Protein AF-A0A957LHB1-F1 (afdb_monomer_lite)

pLDDT: mean 94.02, std 6.04, range [47.5, 98.81]

Radius of gyration: 17.43 Å; chains: 1; bounding box: 39×39×48 Å

Sequence (184 aa):
MELERDQLQTDILALYTREHEEMGEAGTLERLERGAALSKEWNLPKTLADGGVLVFPHAGVLDCGHQIAACVHAALDSGADKVLVVSVLHAFTAEMEQARRNVAAGGDPALEKHWGIQGPGLDGLQNWRSDHVLISWRHFWEAEVKRRGLENPPLVIERFPYLAGGHPEKLPGIEELQEIAKDA

Secondary structure (DSSP, 8-state):
----HHHHHHHHHHHHHHHHHHHHHHHHHHHHHHHHHHHHHTTHHHHHHTT-------S-HHHHHHHHHHHHHHHHHS--SEEEEE-PPP--SHHHHHHHHHHHTT--GGG-TT-EEE-TT-SS--GGGG--TTHHHHHHHHHHHHHHT-SS--EEEEEEEES-SS-GGGSTTHHHHHHHTT--

Foldseek 3Di:
DDDLLLVVLVVQLVQVVVLCVVCDLVNLVVLLVLLLVVLVVVVLLVCVLVLHDDDADQPRCSPGVSVLSVVLNSQQNNPALADEDEDADDQSDPLQVVLVVCVVVVHDNVVRQQFAKDFPPDDDDDSVVSDPRCVSNVVSNVSVCVVVVPPRGRHYGYMYGYPCPPCVVPTHCVVVVVVSSVRD

Structure (mmCIF, N/CA/C/O backbone):
data_AF-A0A957LHB1-F1
#
_entry.id   AF-A0A957LHB1-F1
#
loop_
_atom_site.group_PDB
_atom_site.id
_atom_site.type_symbol
_atom_site.label_atom_id
_atom_site.label_alt_id
_atom_site.label_comp_id
_atom_site.label_asym_id
_atom_site.label_entity_id
_atom_site.label_seq_id
_atom_site.pdbx_PDB_ins_code
_atom_site.Cartn_x
_atom_site.Cartn_y
_atom_site.Cartn_z
_atom_site.occupancy
_atom_site.B_iso_or_equiv
_atom_site.auth_seq_id
_atom_site.auth_comp_id
_atom_site.auth_asym_id
_atom_site.auth_atom_id
_atom_site.pdbx_PDB_model_num
ATOM 1 N N . MET A 1 1 ? 15.403 13.703 -23.319 1.00 47.50 1 MET A N 1
ATOM 2 C CA . MET A 1 1 ? 16.072 14.041 -22.052 1.00 47.50 1 MET A CA 1
ATOM 3 C C . MET A 1 1 ? 16.019 12.784 -21.217 1.00 47.50 1 MET A C 1
ATOM 5 O O . MET A 1 1 ? 14.920 12.301 -20.968 1.00 47.50 1 MET A O 1
ATOM 9 N N . GLU A 1 2 ? 17.167 12.171 -20.955 1.00 62.50 2 GLU A N 1
ATOM 10 C CA . GLU A 1 2 ? 17.224 11.029 -20.044 1.00 62.50 2 GLU A CA 1
ATOM 11 C C . GLU A 1 2 ? 16.905 11.558 -18.645 1.00 62.50 2 GLU A C 1
ATOM 13 O O . GLU A 1 2 ? 17.364 12.634 -18.268 1.00 62.50 2 GLU A O 1
ATOM 18 N N . LEU A 1 3 ? 15.972 10.904 -17.962 1.00 70.38 3 LEU A N 1
ATOM 19 C CA . LEU A 1 3 ? 15.504 11.352 -16.661 1.00 70.38 3 LEU A CA 1
ATOM 20 C C . LEU A 1 3 ? 16.394 10.684 -15.617 1.00 70.38 3 LEU A C 1
ATOM 22 O O . LEU A 1 3 ? 16.423 9.456 -15.566 1.00 70.38 3 LEU A O 1
ATOM 26 N N . GLU A 1 4 ? 17.107 11.474 -14.816 1.00 82.44 4 GLU A N 1
ATOM 27 C CA . GLU A 1 4 ? 17.935 10.973 -13.712 1.00 82.44 4 GLU A CA 1
ATOM 28 C C . GLU A 1 4 ? 17.017 10.389 -12.629 1.00 82.44 4 GLU A C 1
ATOM 30 O O . GLU A 1 4 ? 16.479 11.104 -11.781 1.00 82.44 4 GLU A O 1
ATOM 35 N N . ARG A 1 5 ? 16.748 9.081 -12.710 1.00 80.12 5 ARG A N 1
ATOM 36 C CA . ARG A 1 5 ? 15.703 8.427 -11.905 1.00 80.12 5 ARG A CA 1
ATOM 37 C C . ARG A 1 5 ? 16.024 8.386 -10.418 1.00 80.12 5 ARG A C 1
ATOM 39 O O . ARG A 1 5 ? 15.104 8.517 -9.616 1.00 80.12 5 ARG A O 1
ATOM 46 N N . ASP A 1 6 ? 17.300 8.287 -10.071 1.00 78.44 6 ASP A N 1
ATOM 47 C CA . ASP A 1 6 ? 17.753 8.336 -8.680 1.00 78.44 6 ASP A CA 1
ATOM 48 C C . ASP A 1 6 ? 17.459 9.714 -8.060 1.00 78.44 6 ASP A C 1
ATOM 50 O O . ASP A 1 6 ? 16.993 9.815 -6.920 1.00 78.44 6 ASP A O 1
ATOM 54 N N . GLN A 1 7 ? 17.642 10.787 -8.840 1.00 85.00 7 GLN A N 1
ATOM 55 C CA . GLN A 1 7 ? 17.268 12.135 -8.415 1.00 85.00 7 GLN A CA 1
ATOM 56 C C . GLN A 1 7 ? 15.747 12.274 -8.312 1.00 85.00 7 GLN A C 1
ATOM 58 O O . GLN A 1 7 ? 15.257 12.780 -7.309 1.00 85.00 7 GLN A O 1
ATOM 63 N N . LEU A 1 8 ? 14.987 11.753 -9.284 1.00 85.81 8 LEU A N 1
ATOM 64 C CA . LEU A 1 8 ? 13.523 11.758 -9.216 1.00 85.81 8 LEU A CA 1
ATOM 65 C C . LEU A 1 8 ? 13.005 11.031 -7.967 1.00 85.81 8 LEU A C 1
ATOM 67 O O . LEU A 1 8 ? 12.099 11.528 -7.305 1.00 85.81 8 LEU A O 1
ATOM 71 N N . GLN A 1 9 ? 13.564 9.865 -7.637 1.00 87.00 9 GLN A N 1
ATOM 72 C CA . GLN A 1 9 ? 13.201 9.130 -6.427 1.00 87.00 9 GLN A CA 1
ATOM 73 C C . GLN A 1 9 ? 13.449 9.981 -5.179 1.00 87.00 9 GLN A C 1
ATOM 75 O O . GLN A 1 9 ? 12.572 10.097 -4.325 1.00 87.00 9 GLN A O 1
ATOM 80 N N . THR A 1 10 ? 14.622 10.611 -5.107 1.00 87.75 10 THR A N 1
ATOM 81 C CA . THR A 1 10 ? 15.000 11.511 -4.011 1.00 87.75 10 THR A CA 1
ATOM 82 C C . THR A 1 10 ? 14.030 12.689 -3.891 1.00 87.75 10 THR A C 1
ATOM 84 O O . THR A 1 10 ? 13.545 12.975 -2.797 1.00 87.75 10 THR A O 1
ATOM 87 N N . ASP A 1 11 ? 13.692 13.332 -5.008 1.00 90.19 11 ASP A N 1
ATOM 88 C CA . ASP A 1 11 ? 12.794 14.488 -5.043 1.00 90.19 11 ASP A CA 1
ATOM 89 C C . ASP A 1 11 ? 11.370 14.112 -4.619 1.00 90.19 11 ASP A C 1
ATOM 91 O O . ASP A 1 11 ? 10.722 14.854 -3.878 1.00 90.19 11 ASP A O 1
ATOM 95 N N . ILE A 1 12 ? 10.888 12.940 -5.044 1.00 90.19 12 ILE A N 1
ATOM 96 C CA . ILE A 1 12 ? 9.578 12.419 -4.645 1.00 90.19 12 ILE A CA 1
ATOM 97 C C . ILE A 1 12 ? 9.556 12.127 -3.142 1.00 90.19 12 ILE A C 1
ATOM 99 O O . ILE A 1 12 ? 8.625 12.540 -2.455 1.00 90.19 12 ILE A O 1
ATOM 103 N N . LEU A 1 13 ? 10.574 11.451 -2.605 1.00 89.81 13 LEU A N 1
ATOM 104 C CA . LEU A 1 13 ? 10.652 11.180 -1.167 1.00 89.81 13 LEU A CA 1
ATOM 105 C C . LEU A 1 13 ? 10.688 12.485 -0.359 1.00 89.81 13 LEU A C 1
ATOM 107 O O . LEU A 1 13 ? 9.965 12.616 0.626 1.00 89.81 13 LEU A O 1
ATOM 111 N N . ALA A 1 14 ? 11.464 13.474 -0.808 1.00 91.25 14 ALA A N 1
ATOM 112 C CA . ALA A 1 14 ? 11.519 14.791 -0.180 1.00 91.25 14 ALA A CA 1
ATOM 113 C C . ALA A 1 14 ? 10.171 15.532 -0.236 1.00 91.25 14 ALA A C 1
ATOM 115 O O . ALA A 1 14 ? 9.808 16.212 0.725 1.00 91.25 14 ALA A O 1
ATOM 116 N N . LEU A 1 15 ? 9.414 15.386 -1.330 1.00 92.12 15 LEU A N 1
ATOM 117 C CA . LEU A 1 15 ? 8.059 15.923 -1.460 1.00 92.12 15 LEU A CA 1
ATOM 118 C C . LEU A 1 15 ? 7.124 15.341 -0.392 1.00 92.12 15 LEU A C 1
ATOM 120 O O . LEU A 1 15 ? 6.536 16.120 0.353 1.00 92.12 15 LEU A O 1
ATOM 124 N N . TYR A 1 16 ? 7.020 14.012 -0.270 1.00 91.94 16 TYR A N 1
ATOM 125 C CA . TYR A 1 16 ? 6.131 13.396 0.729 1.00 91.94 16 TYR A CA 1
ATOM 126 C C . TYR A 1 16 ? 6.537 13.737 2.161 1.00 91.94 16 TYR A C 1
ATOM 128 O O . TYR A 1 16 ? 5.668 14.006 2.988 1.00 91.94 16 TYR A O 1
ATOM 136 N N . THR A 1 17 ? 7.840 13.763 2.456 1.00 92.38 17 THR A N 1
ATOM 137 C CA . THR A 1 17 ? 8.334 14.192 3.770 1.00 92.38 17 THR A CA 1
ATOM 138 C C . THR A 1 17 ? 7.864 15.607 4.085 1.00 92.38 17 THR A C 1
ATOM 140 O O . THR A 1 17 ? 7.237 15.821 5.119 1.00 92.38 17 THR A O 1
ATOM 143 N N . ARG A 1 18 ? 8.082 16.557 3.167 1.00 95.56 18 ARG A N 1
ATOM 144 C CA . ARG A 1 18 ? 7.654 17.948 3.350 1.00 95.56 18 ARG A CA 1
ATOM 145 C C . ARG A 1 18 ? 6.142 18.067 3.519 1.00 95.56 18 ARG A C 1
ATOM 147 O O . ARG A 1 18 ? 5.691 18.815 4.375 1.00 95.56 18 ARG A O 1
ATOM 154 N N . GLU A 1 19 ? 5.355 17.361 2.711 1.00 95.81 19 GLU A N 1
ATOM 155 C CA . GLU A 1 19 ? 3.895 17.426 2.813 1.00 95.81 19 GLU A CA 1
ATOM 156 C C . GLU A 1 19 ? 3.392 16.864 4.150 1.00 95.81 19 GLU A C 1
ATOM 158 O O . GLU A 1 19 ? 2.515 17.460 4.770 1.00 95.81 19 GLU A O 1
ATOM 163 N N . HIS A 1 20 ? 3.966 15.761 4.643 1.00 95.69 20 HIS A N 1
ATOM 164 C CA . HIS A 1 20 ? 3.637 15.246 5.974 1.00 95.69 20 HIS A CA 1
ATOM 165 C C . HIS A 1 20 ? 4.046 16.213 7.094 1.00 95.69 20 HIS A C 1
ATOM 167 O O . HIS A 1 20 ? 3.281 16.403 8.042 1.00 95.69 20 HIS A O 1
ATOM 173 N N . GLU A 1 21 ? 5.212 16.855 6.981 1.00 95.81 21 GLU A N 1
ATOM 174 C CA . GLU A 1 21 ? 5.652 17.902 7.911 1.00 95.81 21 GLU A CA 1
ATOM 175 C C . GLU A 1 21 ? 4.708 19.112 7.898 1.00 95.81 21 GLU A C 1
ATOM 177 O O . GLU A 1 21 ? 4.354 19.622 8.961 1.00 95.81 21 GLU A O 1
ATOM 182 N N . GLU A 1 22 ? 4.255 19.540 6.716 1.00 96.88 22 GLU A N 1
ATOM 183 C CA . GLU A 1 22 ? 3.315 20.652 6.545 1.00 96.88 22 GLU A CA 1
ATOM 184 C C . GLU A 1 22 ? 1.943 20.346 7.155 1.00 96.88 22 GLU A C 1
ATOM 186 O O . GLU A 1 22 ? 1.364 21.201 7.827 1.00 96.88 22 GLU A O 1
ATOM 191 N N . MET A 1 23 ? 1.427 19.124 6.976 1.00 96.12 23 MET A N 1
ATOM 192 C CA . MET A 1 23 ? 0.195 18.699 7.649 1.00 96.12 23 MET A CA 1
ATOM 193 C C . MET A 1 23 ? 0.344 18.743 9.172 1.00 96.12 23 MET A C 1
ATOM 195 O O . MET A 1 23 ? -0.592 19.127 9.880 1.00 96.12 23 MET A O 1
ATOM 199 N N . GLY A 1 24 ? 1.491 18.289 9.681 1.00 97.56 24 GLY A N 1
ATOM 200 C CA . GLY A 1 24 ? 1.694 18.046 11.102 1.00 97.56 24 GLY A CA 1
ATOM 201 C C . GLY A 1 24 ? 0.626 17.120 11.700 1.00 97.56 24 GLY A C 1
ATOM 202 O O . GLY A 1 24 ? -0.112 16.412 11.005 1.00 97.56 24 GLY A O 1
ATOM 203 N N . GLU A 1 25 ? 0.517 17.130 13.026 1.00 97.81 25 GLU A N 1
ATOM 204 C CA . GLU A 1 25 ? -0.476 16.315 13.734 1.00 97.81 25 GLU A CA 1
ATOM 205 C C . GLU A 1 25 ? -1.908 16.769 13.418 1.00 97.81 25 GLU A C 1
ATOM 207 O O . GLU A 1 25 ? -2.746 15.953 13.043 1.00 97.81 25 GLU A O 1
ATOM 212 N N . ALA A 1 26 ? -2.181 18.076 13.480 1.00 98.06 26 ALA A N 1
ATOM 213 C CA . ALA A 1 26 ? -3.520 18.616 13.247 1.00 98.06 26 ALA A CA 1
ATOM 214 C C . ALA A 1 26 ? -4.051 18.301 11.837 1.00 98.06 26 ALA A C 1
ATOM 216 O O . ALA A 1 26 ? -5.190 17.860 11.696 1.00 98.06 26 ALA A O 1
ATOM 217 N N . GLY A 1 27 ? -3.229 18.470 10.795 1.00 98.19 27 GLY A N 1
ATOM 218 C CA . GLY A 1 27 ? -3.613 18.149 9.419 1.00 98.19 27 GLY A CA 1
ATOM 219 C C . GLY A 1 27 ? -3.726 16.647 9.156 1.00 98.19 27 GLY A C 1
ATOM 220 O O . GLY A 1 27 ? -4.527 16.234 8.315 1.00 98.19 27 GLY A O 1
ATOM 221 N N . THR A 1 28 ? -2.975 15.822 9.893 1.00 98.44 28 THR A N 1
ATOM 222 C CA . THR A 1 28 ? -3.140 14.362 9.873 1.00 98.44 28 THR A CA 1
ATOM 223 C C . THR A 1 28 ? -4.498 13.971 10.457 1.00 98.44 28 THR A C 1
ATOM 225 O O . THR A 1 28 ? -5.246 13.225 9.825 1.00 98.44 28 THR A O 1
ATOM 228 N N . LEU A 1 29 ? -4.848 14.511 11.629 1.00 98.50 29 LEU A N 1
ATOM 229 C CA . LEU A 1 29 ? -6.119 14.232 12.302 1.00 98.50 29 LEU A CA 1
ATOM 230 C C . LEU A 1 29 ? -7.328 14.717 11.493 1.00 98.50 29 LEU A C 1
ATOM 232 O O . LEU A 1 29 ? -8.296 13.976 11.358 1.00 98.50 29 LEU A O 1
ATOM 236 N N . GLU A 1 30 ? -7.257 15.905 10.890 1.00 98.50 30 GLU A N 1
ATOM 237 C CA . GLU A 1 30 ? -8.327 16.431 10.029 1.00 98.50 30 GLU A CA 1
ATOM 238 C C . GLU A 1 30 ? -8.610 15.510 8.828 1.00 98.50 30 GLU A C 1
ATOM 240 O O . GLU A 1 30 ? -9.767 15.220 8.509 1.00 98.50 30 GLU A O 1
ATOM 245 N N . ARG A 1 31 ? -7.564 14.974 8.190 1.00 98.50 31 ARG A N 1
ATOM 246 C CA . ARG A 1 31 ? -7.712 14.010 7.087 1.00 98.50 31 ARG A CA 1
ATOM 247 C C . ARG A 1 31 ? -8.258 12.669 7.557 1.00 98.50 31 ARG A C 1
ATOM 249 O O . ARG A 1 31 ? -9.067 12.089 6.836 1.00 98.50 31 ARG A O 1
ATOM 256 N N . LEU A 1 32 ? -7.864 12.200 8.743 1.00 98.75 32 LEU A N 1
ATOM 257 C CA . LEU A 1 32 ? -8.443 11.005 9.366 1.00 98.75 32 LEU A CA 1
ATOM 258 C C . LEU A 1 32 ? -9.939 11.193 9.634 1.00 98.75 32 LEU A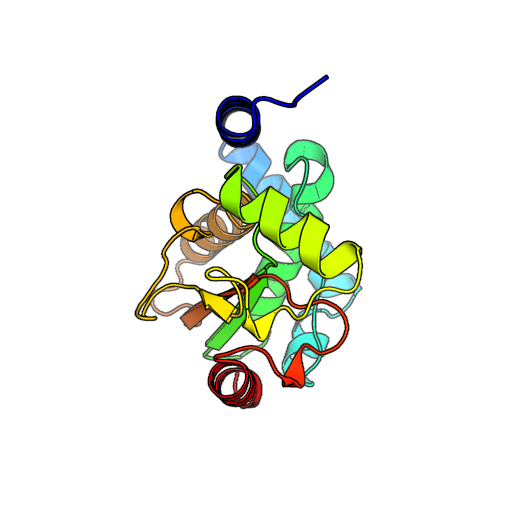 C 1
ATOM 260 O O . LEU A 1 32 ? -10.736 10.336 9.273 1.00 98.75 32 LEU A O 1
ATOM 264 N N . GLU A 1 33 ? -10.357 12.338 10.171 1.00 98.75 33 GLU A N 1
ATOM 265 C CA . GLU A 1 33 ? -11.775 12.638 10.404 1.00 98.75 33 GLU A CA 1
ATOM 266 C C . GLU A 1 33 ? -12.592 12.655 9.106 1.00 98.75 33 GLU A C 1
ATOM 268 O O . GLU A 1 33 ? -13.658 12.036 9.028 1.00 98.75 33 GLU A O 1
ATOM 273 N N . ARG A 1 34 ? -12.075 13.295 8.052 1.00 98.62 34 ARG A N 1
ATOM 274 C CA . ARG A 1 34 ? -12.707 13.259 6.723 1.00 98.62 34 ARG A CA 1
ATOM 275 C C . ARG A 1 34 ? -12.730 11.857 6.130 1.00 98.62 34 ARG A C 1
ATOM 277 O O . ARG A 1 34 ? -13.739 11.460 5.550 1.00 98.62 34 ARG A O 1
ATOM 284 N N . GLY A 1 35 ? -11.644 11.107 6.289 1.00 98.69 35 GLY A N 1
ATOM 285 C CA . GLY A 1 35 ? -11.547 9.721 5.853 1.00 98.69 35 GLY A CA 1
ATOM 286 C C . GLY A 1 35 ? -12.573 8.829 6.548 1.00 98.69 35 GLY A C 1
ATOM 287 O O . GLY A 1 35 ? -13.258 8.058 5.883 1.00 98.69 35 GLY A O 1
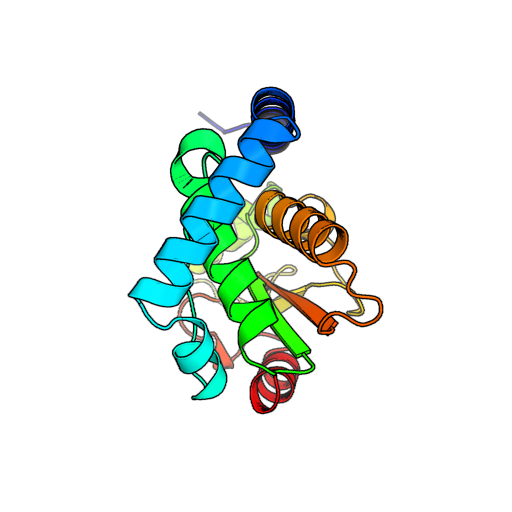ATOM 288 N N . ALA A 1 36 ? -12.759 8.985 7.859 1.00 98.81 36 ALA A N 1
ATOM 289 C CA . ALA A 1 36 ? -13.777 8.273 8.627 1.00 98.81 36 ALA A CA 1
ATOM 290 C C . ALA A 1 36 ? -15.191 8.559 8.101 1.00 98.81 36 ALA A C 1
ATOM 292 O O . ALA A 1 36 ? -15.993 7.637 7.933 1.00 98.81 36 ALA A O 1
ATOM 293 N N . ALA A 1 37 ? -15.490 9.830 7.809 1.00 98.69 37 ALA A N 1
ATOM 294 C CA . ALA A 1 37 ? -16.774 10.231 7.244 1.00 98.69 37 ALA A CA 1
ATOM 295 C C . ALA A 1 37 ? -17.021 9.572 5.877 1.00 98.69 37 ALA A C 1
ATOM 297 O O . ALA A 1 37 ? -18.072 8.961 5.691 1.00 98.69 37 ALA A O 1
ATOM 298 N N . LEU A 1 38 ? -16.037 9.615 4.971 1.00 98.44 38 LEU A N 1
ATOM 299 C CA . LEU A 1 38 ? -16.119 8.974 3.652 1.00 98.44 38 LEU A CA 1
ATOM 300 C C . LEU A 1 38 ? -16.252 7.451 3.743 1.00 98.44 38 LEU A C 1
ATOM 302 O O . LEU A 1 38 ? -17.090 6.857 3.066 1.00 98.44 38 LEU A O 1
ATOM 306 N N . SER A 1 39 ? -15.455 6.819 4.607 1.00 98.62 39 SER A N 1
ATOM 307 C CA . SER A 1 39 ? -15.489 5.371 4.825 1.00 98.6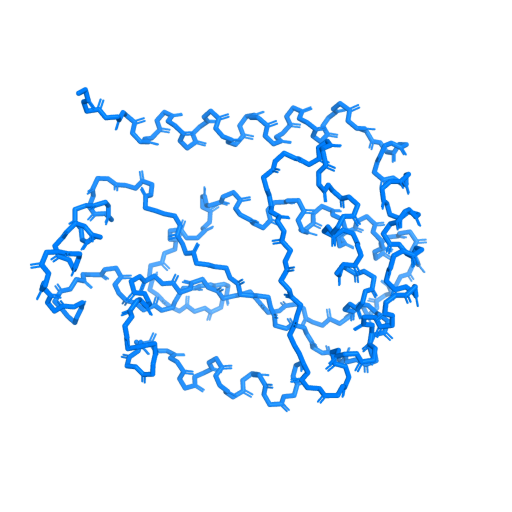2 39 SER A CA 1
ATOM 308 C C . SER A 1 39 ? -16.882 4.904 5.246 1.00 98.62 39 SER A C 1
ATOM 310 O O . SER A 1 39 ? -17.413 3.933 4.701 1.00 98.62 39 SER A O 1
ATOM 312 N N . LYS A 1 40 ? -17.523 5.655 6.148 1.00 98.31 40 LYS A N 1
ATOM 313 C CA . LYS A 1 40 ? -18.898 5.404 6.580 1.00 98.31 40 LYS A CA 1
ATOM 314 C C . LYS A 1 40 ? -19.924 5.705 5.489 1.00 98.31 40 LYS A C 1
ATOM 316 O O . LYS A 1 40 ? -20.845 4.914 5.307 1.00 98.31 40 LYS A O 1
ATOM 321 N N . GLU A 1 41 ? -19.791 6.833 4.793 1.00 98.38 41 GLU A N 1
ATOM 322 C CA . GLU A 1 41 ? -20.716 7.256 3.734 1.00 98.38 41 GLU A CA 1
ATOM 323 C C . GLU A 1 41 ? -20.832 6.195 2.636 1.00 98.38 41 GLU A C 1
ATOM 325 O O . GLU A 1 41 ? -21.935 5.869 2.200 1.00 98.38 41 GLU A O 1
ATOM 330 N N . TRP A 1 42 ? -19.701 5.619 2.228 1.00 97.94 42 TRP A N 1
ATOM 331 C CA . TRP A 1 42 ? -19.644 4.618 1.161 1.00 97.94 42 TRP A CA 1
ATOM 332 C C . TRP A 1 42 ? -19.652 3.177 1.672 1.00 97.94 42 TRP A C 1
ATOM 334 O O . TRP A 1 42 ? -19.579 2.246 0.874 1.00 97.94 42 TRP A O 1
ATOM 344 N N . ASN A 1 43 ? -19.757 2.986 2.990 1.00 97.81 43 ASN A N 1
ATOM 345 C CA . ASN A 1 43 ? -19.743 1.682 3.646 1.00 97.81 43 ASN A CA 1
ATOM 346 C C . ASN A 1 43 ? -18.531 0.814 3.241 1.00 97.81 43 ASN A C 1
ATOM 348 O O . ASN A 1 43 ? -18.644 -0.392 3.018 1.00 97.81 43 ASN A O 1
ATOM 352 N N . LEU A 1 44 ? -17.357 1.445 3.147 1.00 98.69 44 LEU A N 1
ATOM 353 C CA . LEU A 1 44 ? -16.109 0.804 2.730 1.00 98.69 44 LEU A CA 1
ATOM 354 C C . LEU A 1 44 ? -15.675 -0.385 3.609 1.00 98.69 44 LEU A C 1
ATOM 356 O O . LEU A 1 44 ? -15.185 -1.358 3.033 1.00 98.69 44 LEU A O 1
ATOM 360 N N . PRO A 1 45 ? -15.872 -0.385 4.949 1.00 98.44 45 PRO A N 1
ATOM 361 C CA . PRO A 1 45 ? -15.533 -1.550 5.764 1.00 98.44 45 PRO A CA 1
ATOM 362 C C . PRO A 1 45 ? -16.311 -2.797 5.333 1.00 98.44 45 PRO A C 1
ATOM 364 O O . PRO A 1 45 ? -15.742 -3.883 5.251 1.00 98.44 45 PRO A O 1
ATOM 367 N N . LYS A 1 46 ? -17.598 -2.641 4.981 1.00 97.88 46 LYS A N 1
ATOM 368 C CA . LYS A 1 46 ? -18.415 -3.748 4.472 1.00 97.88 46 LYS A CA 1
ATOM 369 C C . LYS A 1 46 ? -17.909 -4.250 3.123 1.00 97.88 46 LYS A C 1
ATOM 371 O O . LYS A 1 46 ? -17.905 -5.455 2.908 1.00 97.88 46 LYS A O 1
ATOM 376 N N . THR A 1 47 ? -17.478 -3.355 2.234 1.00 97.88 47 THR A N 1
ATOM 377 C CA . THR A 1 47 ? -16.891 -3.754 0.946 1.00 97.88 47 THR A CA 1
ATOM 378 C C . THR A 1 47 ? -15.712 -4.699 1.150 1.00 97.88 47 THR A C 1
ATOM 380 O O . THR A 1 47 ? -15.658 -5.724 0.482 1.00 97.88 47 THR A O 1
ATOM 383 N N . LEU A 1 48 ? -14.808 -4.395 2.088 1.00 97.19 48 LEU A N 1
ATOM 384 C CA . LEU A 1 48 ? -13.699 -5.292 2.427 1.00 97.19 48 LEU A CA 1
ATOM 385 C C . LEU A 1 48 ? -14.194 -6.591 3.078 1.00 97.19 48 LEU A C 1
ATOM 387 O O . LEU A 1 48 ? -13.801 -7.669 2.650 1.00 97.19 48 LEU A O 1
ATOM 391 N N . ALA A 1 49 ? -15.111 -6.505 4.047 1.00 95.75 49 ALA A N 1
ATOM 392 C CA . ALA A 1 49 ? -15.655 -7.681 4.734 1.00 95.75 49 ALA A CA 1
ATOM 393 C C . ALA A 1 49 ? -16.388 -8.664 3.797 1.00 95.75 49 ALA A C 1
ATOM 395 O O . ALA A 1 49 ? -16.431 -9.863 4.063 1.00 95.75 49 ALA A O 1
ATOM 396 N N . ASP A 1 50 ? -16.952 -8.172 2.691 1.00 95.69 50 ASP A N 1
ATOM 397 C CA . ASP A 1 50 ? -17.600 -8.988 1.659 1.00 95.69 50 ASP A CA 1
ATOM 398 C C . ASP A 1 50 ? -16.598 -9.567 0.627 1.00 95.69 50 ASP A C 1
ATOM 400 O O . ASP A 1 50 ? -17.018 -10.176 -0.360 1.00 95.69 50 ASP A O 1
ATOM 404 N N . GLY A 1 51 ? -15.285 -9.378 0.824 1.00 93.56 51 GLY A N 1
ATOM 405 C CA . GLY A 1 51 ? -14.220 -9.836 -0.081 1.00 93.56 51 GLY A CA 1
ATOM 406 C C . GLY A 1 51 ? -13.933 -8.888 -1.252 1.00 93.56 51 GLY A C 1
ATOM 407 O O . GLY A 1 51 ? -13.360 -9.293 -2.265 1.00 93.56 51 GLY A O 1
ATOM 408 N N . GLY A 1 52 ? -14.382 -7.635 -1.161 1.00 95.75 52 GLY A N 1
ATOM 409 C CA . GLY A 1 52 ? -14.101 -6.586 -2.136 1.00 95.75 52 GLY A CA 1
ATOM 410 C C . GLY A 1 52 ? -12.718 -5.954 -1.959 1.00 95.75 52 GLY A C 1
ATOM 411 O O . GLY A 1 52 ? -11.984 -6.238 -1.020 1.00 95.75 52 GLY A O 1
ATOM 412 N N . VAL A 1 53 ? -12.370 -5.045 -2.874 1.00 96.75 53 VAL A N 1
ATOM 413 C CA . VAL A 1 53 ? -11.076 -4.344 -2.891 1.00 96.75 53 VAL A CA 1
ATOM 414 C C . VAL A 1 53 ? -11.303 -2.838 -2.930 1.00 96.75 53 VAL A C 1
ATOM 416 O O . VAL A 1 53 ? -12.192 -2.355 -3.635 1.00 96.75 53 VAL A O 1
ATOM 419 N N . LEU A 1 54 ? -10.471 -2.092 -2.203 1.00 97.69 54 LEU A N 1
ATOM 420 C CA . LEU A 1 54 ? -10.436 -0.633 -2.245 1.00 97.69 54 LEU A CA 1
ATOM 421 C C . LEU A 1 54 ? -9.195 -0.156 -2.996 1.00 97.69 54 LEU A C 1
ATOM 423 O O . LEU A 1 54 ? -8.088 -0.630 -2.756 1.00 97.69 54 LEU A O 1
ATOM 427 N N . VAL A 1 55 ? -9.387 0.810 -3.893 1.00 96.44 55 VAL A N 1
ATOM 428 C CA . VAL A 1 55 ? -8.309 1.455 -4.646 1.00 96.44 55 VAL A CA 1
ATOM 429 C C . VAL A 1 55 ? -8.320 2.935 -4.302 1.00 96.44 55 VAL A C 1
ATOM 431 O O . VAL A 1 55 ? -9.359 3.587 -4.402 1.00 96.44 55 VAL A O 1
ATOM 434 N N . PHE A 1 56 ? -7.166 3.468 -3.914 1.00 95.25 56 PHE A N 1
ATOM 435 C CA . PHE A 1 56 ? -7.014 4.867 -3.537 1.00 95.25 56 PHE A CA 1
ATOM 436 C C . PHE A 1 56 ? -5.845 5.521 -4.283 1.00 95.25 56 PHE A C 1
ATOM 438 O O . PHE A 1 56 ? -4.856 4.854 -4.596 1.00 95.25 56 PHE A O 1
ATOM 445 N N . PRO A 1 57 ? -5.937 6.827 -4.587 1.00 93.12 57 PRO A N 1
ATOM 446 C CA . PRO A 1 57 ? -4.791 7.591 -5.063 1.00 93.12 57 PRO A CA 1
ATOM 447 C C . PRO A 1 57 ? -3.758 7.746 -3.944 1.00 93.12 57 PRO A C 1
ATOM 449 O O . PRO A 1 57 ? -4.117 7.877 -2.778 1.00 93.12 57 PRO A O 1
ATOM 452 N N . HIS A 1 58 ? -2.477 7.768 -4.306 1.00 89.06 58 HIS A N 1
ATOM 453 C CA . HIS A 1 58 ? -1.382 7.880 -3.336 1.00 89.06 58 HIS A CA 1
ATOM 454 C C . HIS A 1 58 ? -0.488 9.111 -3.551 1.00 89.06 58 HIS A C 1
ATOM 456 O O . HIS A 1 58 ? 0.480 9.270 -2.818 1.00 89.06 58 HIS A O 1
ATOM 462 N N . ALA A 1 59 ? -0.774 9.955 -4.551 1.00 86.50 59 ALA A N 1
ATOM 463 C CA . ALA A 1 59 ? 0.056 11.103 -4.924 1.00 86.50 59 ALA A CA 1
ATOM 464 C C . ALA A 1 59 ? -0.491 12.422 -4.366 1.00 86.50 59 ALA A C 1
ATOM 466 O O . ALA A 1 59 ? -1.655 12.745 -4.598 1.00 86.50 59 ALA A O 1
ATOM 467 N N . GLY A 1 60 ? 0.361 13.189 -3.677 1.00 87.81 60 GLY A N 1
ATOM 468 C CA . GLY A 1 60 ? -0.004 14.470 -3.064 1.00 87.81 60 GLY A CA 1
ATOM 469 C C . GLY A 1 60 ? -0.893 14.268 -1.840 1.00 87.81 60 GLY A C 1
ATOM 470 O O . GLY A 1 60 ? -2.122 14.294 -1.936 1.00 87.81 60 GLY A O 1
ATOM 471 N N . VAL A 1 61 ? -0.295 14.045 -0.668 1.00 93.94 61 VAL A N 1
ATOM 472 C CA . VAL A 1 61 ? -1.053 13.732 0.559 1.00 93.94 61 VAL A CA 1
ATOM 473 C C . VAL A 1 61 ? -1.872 14.931 1.045 1.00 93.94 61 VAL A C 1
ATOM 475 O O . VAL A 1 61 ? -2.924 14.769 1.677 1.00 93.94 61 VAL A O 1
ATOM 478 N N . LEU A 1 62 ? -1.445 16.144 0.685 1.00 95.25 62 LEU A N 1
ATOM 479 C CA . LEU A 1 62 ? -2.207 17.357 0.956 1.00 95.25 62 LEU A CA 1
ATOM 480 C C . LEU A 1 62 ? -3.567 17.344 0.252 1.00 95.25 62 LEU A C 1
ATOM 482 O O . LEU A 1 62 ? -4.556 17.741 0.872 1.00 95.25 62 LEU A O 1
ATOM 486 N N . ASP A 1 63 ? -3.626 16.813 -0.968 1.00 94.56 63 ASP A N 1
ATOM 487 C CA . ASP A 1 63 ? -4.842 16.737 -1.773 1.00 94.56 63 ASP A CA 1
ATOM 488 C C . ASP A 1 63 ? -5.652 15.475 -1.456 1.00 94.56 63 ASP A C 1
ATOM 490 O O . ASP A 1 63 ? -6.833 15.551 -1.107 1.00 94.56 63 ASP A O 1
ATOM 494 N N . CYS A 1 64 ? -5.022 14.300 -1.533 1.00 95.94 64 CYS A N 1
ATOM 495 C CA . CYS A 1 64 ? -5.720 13.014 -1.504 1.00 95.94 64 CYS A CA 1
ATOM 496 C C . CYS A 1 64 ? -5.653 12.264 -0.165 1.00 95.94 64 CYS A C 1
ATOM 498 O O . CYS A 1 64 ? -6.276 11.212 -0.022 1.00 95.94 64 CYS A O 1
ATOM 500 N N . GLY A 1 65 ? -4.967 12.795 0.855 1.00 97.44 65 GLY A N 1
ATOM 501 C CA . GLY A 1 65 ? -4.728 12.069 2.110 1.00 97.44 65 GLY A CA 1
ATOM 502 C C . GLY A 1 65 ? -5.998 11.602 2.832 1.00 97.44 65 GLY A C 1
ATOM 503 O O . GLY A 1 65 ? -6.009 10.539 3.440 1.00 97.44 65 GLY A O 1
ATOM 504 N N . HIS A 1 66 ? -7.108 12.328 2.690 1.00 98.19 66 HIS A N 1
ATOM 505 C CA . HIS A 1 66 ? -8.409 11.926 3.230 1.00 98.19 66 HIS A CA 1
ATOM 506 C C . HIS A 1 66 ? -9.004 10.671 2.550 1.00 98.19 66 HIS A C 1
ATOM 508 O O . HIS A 1 66 ? -9.739 9.920 3.184 1.00 98.19 66 HIS A O 1
ATOM 514 N N . GLN A 1 67 ? -8.668 10.397 1.284 1.00 98.25 67 GLN A N 1
ATOM 515 C CA . GLN A 1 67 ? -9.077 9.176 0.574 1.00 98.25 67 GLN A CA 1
ATOM 516 C C . GLN A 1 67 ? -8.232 7.971 1.011 1.00 98.25 67 GLN A C 1
ATOM 518 O O . GLN A 1 67 ? -8.765 6.876 1.189 1.00 98.25 67 GLN A O 1
ATOM 523 N N . ILE A 1 68 ? -6.934 8.190 1.256 1.00 98.19 68 ILE A N 1
ATOM 524 C CA . ILE A 1 68 ? -6.042 7.191 1.866 1.00 98.19 68 ILE A CA 1
ATOM 525 C C . ILE A 1 68 ? -6.557 6.843 3.267 1.00 98.19 68 ILE A C 1
ATOM 527 O O . ILE A 1 68 ? -6.773 5.675 3.585 1.00 98.19 68 ILE A O 1
ATOM 531 N N . ALA A 1 69 ? -6.843 7.865 4.078 1.00 98.62 69 ALA A N 1
ATOM 532 C CA . ALA A 1 69 ? -7.411 7.709 5.408 1.00 98.62 69 ALA A CA 1
ATOM 533 C C . ALA A 1 69 ? -8.747 6.949 5.393 1.00 98.62 69 ALA A C 1
ATOM 535 O O . ALA A 1 69 ? -8.973 6.110 6.259 1.00 98.62 69 ALA A O 1
ATOM 536 N N . ALA A 1 70 ? -9.619 7.176 4.403 1.00 98.75 70 ALA A N 1
ATOM 537 C CA . ALA A 1 70 ? -10.864 6.417 4.272 1.00 98.75 70 ALA A CA 1
ATOM 538 C C . ALA A 1 70 ? -10.612 4.908 4.126 1.00 98.75 70 ALA A C 1
ATOM 540 O O . ALA A 1 70 ? -11.310 4.105 4.745 1.00 98.75 70 ALA A O 1
ATOM 541 N N . CYS A 1 71 ? -9.582 4.523 3.370 1.00 98.56 71 CYS A N 1
ATOM 542 C CA . CYS A 1 71 ? -9.189 3.124 3.219 1.00 98.56 71 CYS A CA 1
ATOM 543 C C . CYS A 1 71 ? -8.536 2.565 4.497 1.00 98.56 71 CYS A C 1
ATOM 545 O O . CYS A 1 71 ? -8.799 1.417 4.844 1.00 98.56 71 CYS A O 1
ATOM 547 N N . VAL A 1 72 ? -7.762 3.369 5.242 1.00 98.62 72 VAL A N 1
ATOM 548 C CA . VAL A 1 72 ? -7.229 2.983 6.568 1.00 98.62 72 VAL A CA 1
ATOM 549 C C . VAL A 1 72 ? -8.372 2.705 7.540 1.00 98.62 72 VAL A C 1
ATOM 551 O O . VAL A 1 72 ? -8.397 1.657 8.179 1.00 98.62 72 VAL A O 1
ATOM 554 N N . HIS A 1 73 ? -9.356 3.605 7.609 1.00 98.81 73 HIS A N 1
ATOM 555 C CA . HIS A 1 73 ? -10.565 3.402 8.403 1.00 98.81 73 HIS A CA 1
ATOM 556 C C . HIS A 1 73 ? -11.295 2.128 7.981 1.00 98.81 73 HIS A C 1
ATOM 558 O O . HIS A 1 73 ? -11.605 1.299 8.826 1.00 98.81 73 HIS A O 1
ATOM 564 N N . ALA A 1 74 ? -11.515 1.935 6.678 1.00 98.62 74 ALA A N 1
ATOM 565 C CA . ALA A 1 74 ? -12.167 0.737 6.165 1.00 98.62 74 ALA A CA 1
ATOM 566 C C . ALA A 1 74 ? -11.461 -0.555 6.594 1.00 98.62 74 ALA A C 1
ATOM 568 O O . ALA A 1 74 ? -12.128 -1.488 7.026 1.00 98.62 74 ALA A O 1
ATOM 569 N N . ALA A 1 75 ? -10.131 -0.588 6.511 1.00 98.44 75 ALA A N 1
ATOM 570 C CA . ALA A 1 75 ? -9.326 -1.741 6.893 1.00 98.44 75 ALA A CA 1
ATOM 571 C C . ALA A 1 75 ? -9.344 -2.003 8.409 1.00 98.44 75 ALA A C 1
ATOM 573 O O . ALA A 1 75 ? -9.437 -3.151 8.826 1.00 98.44 75 ALA A O 1
ATOM 574 N N . LEU A 1 76 ? -9.305 -0.956 9.239 1.00 98.56 76 LEU A N 1
ATOM 575 C CA . LEU A 1 76 ? -9.401 -1.090 10.699 1.00 98.56 76 LEU A CA 1
ATOM 576 C C . LEU A 1 76 ? -10.813 -1.471 11.174 1.00 98.56 76 LEU A C 1
ATOM 578 O O . LEU A 1 76 ? -10.957 -2.080 12.231 1.00 98.56 76 LEU A O 1
ATOM 582 N N . ASP A 1 77 ? -11.845 -1.095 10.417 1.00 98.31 77 ASP A N 1
ATOM 583 C CA . ASP A 1 77 ? -13.257 -1.280 10.773 1.00 98.31 77 ASP A CA 1
ATOM 584 C C . ASP A 1 77 ? -13.907 -2.494 10.075 1.00 98.31 77 ASP A C 1
ATOM 586 O O . ASP A 1 77 ? -15.084 -2.773 10.309 1.00 98.31 77 ASP A O 1
ATOM 590 N N . SER A 1 78 ? -13.179 -3.224 9.219 1.00 97.31 78 SER A N 1
ATOM 591 C CA . SER A 1 78 ? -13.702 -4.381 8.466 1.00 97.31 78 SER A CA 1
ATOM 592 C C . SER A 1 78 ? -13.983 -5.600 9.351 1.00 97.31 78 SER A C 1
ATOM 594 O O . SER A 1 78 ? -14.787 -6.456 8.986 1.00 97.31 78 SER A O 1
ATOM 596 N N . GLY A 1 79 ? -13.323 -5.678 10.512 1.00 95.19 79 GLY A N 1
ATOM 597 C CA . GLY A 1 79 ? -13.324 -6.853 11.384 1.00 95.19 79 GLY A CA 1
ATOM 598 C C . GLY A 1 79 ? -12.341 -7.949 10.962 1.00 95.19 79 GLY A C 1
ATOM 599 O O . GLY A 1 79 ? -12.376 -9.027 11.549 1.00 95.19 79 GLY A O 1
ATOM 600 N N . ALA A 1 80 ? -11.487 -7.696 9.965 1.00 95.25 80 ALA A N 1
ATOM 601 C CA . ALA A 1 80 ? -10.457 -8.635 9.537 1.00 95.25 80 ALA A CA 1
ATOM 602 C C . ALA A 1 80 ? -9.254 -8.637 10.497 1.00 95.25 80 ALA A C 1
ATOM 604 O O . ALA A 1 80 ? -8.820 -7.588 10.973 1.00 95.25 80 ALA A O 1
ATOM 605 N N . ASP A 1 81 ? -8.676 -9.815 10.735 1.00 96.25 81 ASP A N 1
ATOM 606 C CA . ASP A 1 81 ? -7.437 -9.966 11.517 1.00 96.25 81 ASP A CA 1
ATOM 607 C C . ASP A 1 81 ? -6.181 -9.638 10.692 1.00 96.25 81 ASP A C 1
ATOM 609 O O . ASP A 1 81 ? -5.102 -9.389 11.237 1.00 96.25 81 ASP A O 1
ATOM 613 N N . LYS A 1 82 ? -6.313 -9.652 9.363 1.00 97.31 82 LYS A N 1
ATOM 614 C CA . LYS A 1 82 ? -5.259 -9.384 8.386 1.00 97.31 82 LYS A CA 1
ATOM 615 C C . LYS A 1 82 ? -5.748 -8.363 7.373 1.00 97.31 82 LYS A C 1
ATOM 617 O O . LYS A 1 82 ? -6.936 -8.283 7.106 1.00 97.31 82 LYS A O 1
ATOM 622 N N . VAL A 1 83 ? -4.818 -7.583 6.834 1.00 97.69 83 VAL A N 1
ATOM 623 C CA . VAL A 1 83 ? -5.070 -6.625 5.755 1.00 97.69 83 VAL A CA 1
ATOM 624 C C . VAL A 1 83 ? -3.977 -6.800 4.715 1.00 97.69 83 VAL A C 1
ATOM 626 O O . VAL A 1 83 ? -2.797 -6.597 5.008 1.00 97.69 83 VAL A O 1
ATOM 629 N N . LEU A 1 84 ? -4.359 -7.147 3.489 1.00 98.00 84 LEU A N 1
ATOM 630 C CA . LEU A 1 84 ? -3.439 -7.202 2.358 1.00 98.00 84 LEU A CA 1
ATOM 631 C C . LEU A 1 84 ? -3.409 -5.851 1.634 1.00 98.00 84 LEU A C 1
ATOM 633 O O . LEU A 1 84 ? -4.405 -5.418 1.058 1.00 98.00 84 LEU A O 1
ATOM 637 N N . VAL A 1 85 ? -2.245 -5.203 1.614 1.00 97.56 85 VAL A N 1
ATOM 638 C CA . VAL A 1 85 ? -2.013 -3.958 0.872 1.00 97.56 85 VAL A CA 1
ATOM 639 C C . VAL A 1 85 ? -1.077 -4.243 -0.293 1.00 97.56 85 VAL A C 1
ATOM 641 O O . VAL A 1 85 ? 0.070 -4.655 -0.112 1.00 97.56 85 VAL A O 1
ATOM 644 N N . VAL A 1 86 ? -1.569 -4.019 -1.510 1.00 96.25 86 VAL A N 1
ATOM 645 C CA . VAL A 1 86 ? -0.817 -4.273 -2.743 1.00 96.25 86 VAL A CA 1
ATOM 646 C C . VAL A 1 86 ? -0.472 -2.958 -3.416 1.00 96.25 86 VAL A C 1
ATOM 648 O O . VAL A 1 86 ? -1.346 -2.118 -3.621 1.00 96.25 86 VAL A O 1
ATOM 651 N N . SER A 1 87 ? 0.789 -2.797 -3.814 1.00 94.19 87 SER A N 1
ATOM 652 C CA . SER A 1 87 ? 1.199 -1.654 -4.623 1.00 94.19 87 SER A CA 1
ATOM 653 C C . SER A 1 87 ? 2.232 -2.014 -5.682 1.00 94.19 87 SER A C 1
ATOM 655 O O . SER A 1 87 ? 3.277 -2.576 -5.378 1.00 94.19 87 SER A O 1
ATOM 657 N N . VAL A 1 88 ? 1.960 -1.675 -6.941 1.00 92.50 88 VAL A N 1
ATOM 658 C CA . VAL A 1 88 ? 2.879 -1.968 -8.048 1.00 92.50 88 VAL A CA 1
ATOM 659 C C . VAL A 1 88 ? 4.171 -1.163 -7.887 1.00 92.50 88 VAL A C 1
ATOM 661 O O . VAL A 1 88 ? 4.122 0.053 -7.714 1.00 92.50 88 VAL A O 1
ATOM 664 N N . LEU A 1 89 ? 5.326 -1.831 -7.989 1.00 93.38 89 LEU A N 1
ATOM 665 C CA . LEU A 1 89 ? 6.624 -1.164 -7.855 1.00 93.38 89 LEU A CA 1
ATOM 666 C C . LEU A 1 89 ? 6.873 -0.144 -8.961 1.00 93.38 89 LEU A C 1
ATOM 668 O O . LEU A 1 89 ? 6.724 -0.425 -10.156 1.00 93.38 89 LEU A O 1
ATOM 672 N N . HIS A 1 90 ? 7.383 1.011 -8.552 1.00 93.06 90 HIS A N 1
ATOM 673 C CA . HIS A 1 90 ? 7.900 2.012 -9.464 1.00 93.06 90 HIS A CA 1
ATOM 674 C C . HIS A 1 90 ? 9.287 1.613 -9.982 1.00 93.06 90 HIS A C 1
ATOM 676 O O . HIS A 1 90 ? 10.160 1.142 -9.253 1.00 93.06 90 HIS A O 1
ATOM 682 N N . ALA A 1 91 ? 9.519 1.850 -11.273 1.00 92.19 91 ALA A N 1
ATOM 683 C CA . ALA A 1 91 ? 10.807 1.604 -11.911 1.00 92.19 91 ALA A CA 1
ATOM 684 C C . ALA A 1 91 ? 11.810 2.731 -11.594 1.00 92.19 91 ALA A C 1
ATOM 686 O O . ALA A 1 91 ? 12.039 3.615 -12.424 1.00 92.19 91 ALA A O 1
ATOM 687 N N . PHE A 1 92 ? 12.375 2.735 -10.385 1.00 87.38 92 PHE A N 1
ATOM 688 C CA . PHE A 1 92 ? 13.310 3.783 -9.952 1.00 87.38 92 PHE A CA 1
ATOM 689 C C . PHE A 1 92 ? 14.755 3.572 -10.402 1.00 87.38 92 PHE A C 1
ATOM 691 O O . PHE A 1 92 ? 15.488 4.545 -10.498 1.00 87.38 92 PHE A O 1
ATOM 698 N N . THR A 1 93 ? 15.157 2.357 -10.777 1.00 87.62 93 THR A N 1
ATOM 699 C CA . THR A 1 93 ? 16.494 2.123 -11.345 1.00 87.62 93 THR A CA 1
ATOM 700 C C . THR A 1 93 ? 16.460 2.113 -12.872 1.00 87.62 93 THR A C 1
ATOM 702 O O . THR A 1 93 ? 15.430 1.824 -13.491 1.00 87.62 93 THR A O 1
ATOM 705 N N . ALA A 1 94 ? 17.607 2.383 -13.501 1.00 89.19 94 ALA A N 1
ATOM 706 C CA . ALA A 1 94 ? 17.757 2.248 -14.950 1.00 89.19 94 ALA A CA 1
ATOM 707 C C . ALA A 1 94 ? 17.474 0.810 -15.431 1.00 89.19 94 ALA A C 1
ATOM 709 O O . ALA A 1 94 ? 16.825 0.625 -16.457 1.00 89.19 94 ALA A O 1
ATOM 710 N N . GLU A 1 95 ? 17.897 -0.203 -14.663 1.00 92.06 95 GLU A N 1
ATOM 711 C CA . GLU A 1 95 ? 17.664 -1.623 -14.972 1.00 92.06 95 GLU A CA 1
ATOM 712 C C . GLU A 1 95 ? 16.164 -1.961 -14.944 1.00 92.06 95 GLU A C 1
ATOM 714 O O . GLU A 1 95 ? 15.654 -2.587 -15.871 1.00 92.06 95 GLU A O 1
ATOM 719 N N . MET A 1 96 ? 15.432 -1.481 -13.933 1.00 93.50 96 MET A N 1
ATOM 720 C CA . MET A 1 96 ? 13.977 -1.637 -13.861 1.00 93.50 96 MET A CA 1
ATOM 721 C C . MET A 1 96 ? 13.296 -0.921 -15.033 1.00 93.50 96 MET A C 1
ATOM 723 O O . MET A 1 96 ? 12.495 -1.509 -15.754 1.00 93.50 96 MET A O 1
ATOM 727 N N . GLU A 1 97 ? 13.629 0.342 -15.294 1.00 93.00 97 GLU A N 1
ATOM 728 C CA . GLU A 1 97 ? 13.012 1.063 -16.411 1.00 93.00 97 GLU A CA 1
ATOM 729 C C . GLU A 1 97 ? 13.271 0.380 -17.757 1.00 93.00 97 GLU A C 1
ATOM 731 O O . GLU A 1 97 ? 12.367 0.322 -18.595 1.00 93.00 97 GLU A O 1
ATOM 736 N N . GLN A 1 98 ? 14.472 -0.160 -17.965 1.00 94.62 98 GLN A N 1
ATOM 737 C CA . GLN A 1 98 ? 14.777 -0.912 -19.172 1.00 94.62 98 GLN A CA 1
ATOM 738 C C . GLN A 1 98 ? 13.927 -2.184 -19.270 1.00 94.62 98 GLN A C 1
ATOM 740 O O . GLN A 1 98 ? 13.328 -2.414 -20.319 1.00 94.62 98 GLN A O 1
ATOM 745 N N . ALA A 1 99 ? 13.785 -2.946 -18.183 1.00 95.06 99 ALA A N 1
ATOM 746 C CA . ALA A 1 99 ? 12.915 -4.120 -18.135 1.00 95.06 99 ALA A CA 1
ATOM 747 C C . ALA A 1 99 ? 11.455 -3.765 -18.476 1.00 95.06 99 ALA A C 1
ATOM 749 O O . ALA A 1 99 ? 10.811 -4.410 -19.305 1.00 95.06 99 ALA A O 1
ATOM 750 N N . ARG A 1 100 ? 10.942 -2.656 -17.923 1.00 94.56 100 ARG A N 1
ATOM 751 C CA . ARG A 1 100 ? 9.601 -2.139 -18.243 1.00 94.56 100 ARG A CA 1
ATOM 752 C C . ARG A 1 100 ? 9.448 -1.811 -19.728 1.00 94.56 100 ARG A C 1
ATOM 754 O O . ARG A 1 100 ? 8.404 -2.104 -20.308 1.00 94.56 100 ARG A O 1
ATOM 761 N N . ARG A 1 101 ? 10.463 -1.202 -20.348 1.00 94.62 101 ARG A N 1
ATOM 762 C CA . ARG A 1 101 ? 10.468 -0.887 -21.788 1.00 94.62 101 ARG A CA 1
ATOM 763 C C . ARG A 1 101 ? 10.513 -2.145 -22.649 1.00 94.62 101 ARG A C 1
ATOM 765 O O . ARG A 1 101 ? 9.780 -2.204 -23.631 1.00 94.62 101 ARG A O 1
ATOM 772 N N . ASN A 1 102 ? 11.323 -3.134 -22.277 1.00 95.25 102 ASN A N 1
ATOM 773 C CA . ASN A 1 102 ? 11.419 -4.410 -22.988 1.00 95.25 102 ASN A CA 1
ATOM 774 C C . ASN A 1 102 ? 10.062 -5.120 -23.019 1.00 95.25 102 ASN A C 1
ATOM 776 O O . ASN A 1 102 ? 9.573 -5.471 -24.091 1.00 95.25 102 ASN A O 1
ATOM 780 N N . VAL A 1 103 ? 9.417 -5.254 -21.857 1.00 94.56 103 VAL A N 1
ATOM 781 C CA . VAL A 1 103 ? 8.091 -5.880 -21.744 1.00 94.56 103 VAL A CA 1
ATOM 782 C C . VAL A 1 103 ? 7.035 -5.075 -22.504 1.00 94.56 103 VAL A C 1
ATOM 784 O O . VAL A 1 103 ? 6.244 -5.645 -23.251 1.00 94.56 103 VAL A O 1
ATOM 787 N N . ALA A 1 104 ? 7.056 -3.741 -22.410 1.00 93.44 104 ALA A N 1
ATOM 788 C CA . ALA A 1 104 ? 6.150 -2.885 -23.182 1.00 93.44 104 ALA A CA 1
ATOM 789 C C . ALA A 1 104 ? 6.345 -3.004 -24.708 1.00 93.44 104 ALA A C 1
ATOM 791 O O . ALA A 1 104 ? 5.398 -2.790 -25.462 1.00 93.44 104 ALA A O 1
ATOM 792 N N . ALA A 1 105 ? 7.547 -3.366 -25.167 1.00 95.25 105 ALA A N 1
ATOM 793 C CA . ALA A 1 105 ? 7.851 -3.648 -26.570 1.00 95.25 105 ALA A CA 1
ATOM 794 C C . ALA A 1 105 ? 7.492 -5.088 -27.003 1.00 95.25 105 ALA A C 1
ATOM 796 O O . ALA A 1 105 ? 7.786 -5.472 -28.134 1.00 95.25 105 ALA A O 1
ATOM 797 N N . GLY A 1 106 ? 6.855 -5.878 -26.130 1.00 94.0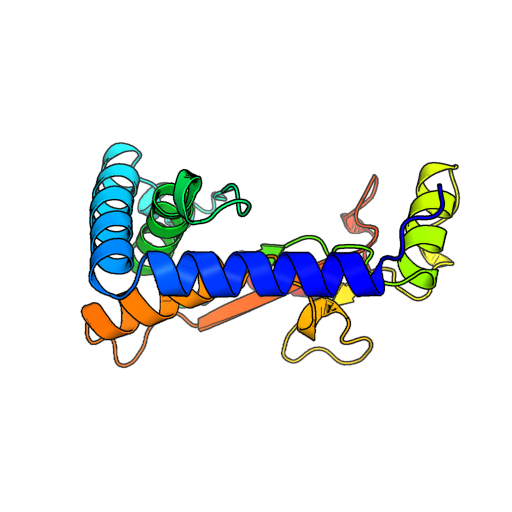0 106 GLY A N 1
ATOM 798 C CA . GLY A 1 106 ? 6.444 -7.260 -26.393 1.00 94.00 106 GLY A CA 1
ATOM 799 C C . GLY A 1 106 ? 7.437 -8.326 -25.921 1.00 94.00 106 GLY A C 1
ATOM 800 O O . GLY A 1 106 ? 7.283 -9.490 -26.286 1.00 94.00 106 GLY A O 1
ATOM 801 N N . GLY A 1 107 ? 8.455 -7.951 -25.141 1.00 94.31 107 GLY A N 1
ATOM 802 C CA . GLY A 1 107 ? 9.371 -8.895 -24.501 1.00 94.31 107 GLY A CA 1
ATOM 803 C C . GLY A 1 107 ? 8.690 -9.747 -23.424 1.00 94.31 107 GLY A C 1
ATOM 804 O O . GLY A 1 107 ? 7.710 -9.326 -22.809 1.00 94.31 107 GLY A O 1
ATOM 805 N N . ASP A 1 108 ? 9.226 -10.946 -23.190 1.00 94.06 108 ASP A N 1
ATOM 806 C CA . ASP A 1 108 ? 8.739 -11.859 -22.153 1.00 94.06 108 ASP A CA 1
ATOM 807 C C . ASP A 1 108 ? 9.239 -11.413 -20.763 1.00 94.06 108 ASP A C 1
ATOM 809 O O . ASP A 1 108 ? 10.455 -11.411 -20.539 1.00 94.06 108 ASP A O 1
ATOM 813 N N . PRO A 1 109 ? 8.347 -11.055 -19.814 1.00 95.00 109 PRO A N 1
ATOM 814 C CA . PRO A 1 109 ? 8.755 -10.659 -18.468 1.00 95.00 109 PRO A CA 1
ATOM 815 C C . PRO A 1 109 ? 9.497 -11.772 -17.712 1.00 95.00 109 PRO A C 1
ATOM 817 O O . PRO A 1 109 ? 10.281 -11.456 -16.822 1.00 95.00 109 PRO A O 1
ATOM 820 N N . ALA A 1 110 ? 9.344 -13.047 -18.096 1.00 94.62 110 ALA A N 1
ATOM 821 C CA . ALA A 1 110 ? 10.093 -14.164 -17.511 1.00 94.62 110 ALA A CA 1
ATOM 822 C C . ALA A 1 110 ? 11.610 -14.084 -17.696 1.00 94.62 110 ALA A C 1
ATOM 824 O O . ALA A 1 110 ? 12.356 -14.760 -16.987 1.00 94.62 110 ALA A O 1
ATOM 825 N N . LEU A 1 111 ? 12.071 -13.248 -18.625 1.00 95.38 111 LEU A N 1
ATOM 826 C CA . LEU A 1 111 ? 13.488 -13.003 -18.869 1.00 95.38 111 LEU A CA 1
ATOM 827 C C . LEU A 1 111 ? 14.036 -11.831 -18.042 1.00 95.38 111 LEU A C 1
ATOM 829 O O . LEU A 1 111 ? 15.249 -11.624 -18.004 1.00 95.38 111 LEU A O 1
ATOM 833 N N . GLU A 1 112 ? 13.167 -11.067 -17.379 1.00 95.75 112 GLU A N 1
ATOM 834 C CA . GLU A 1 112 ? 13.541 -9.874 -16.632 1.00 95.75 112 GLU A CA 1
ATOM 835 C C . GLU A 1 112 ? 13.818 -10.208 -15.164 1.00 95.75 112 GLU A C 1
ATOM 837 O O . GLU A 1 112 ? 12.950 -10.670 -14.426 1.00 95.75 112 GLU A O 1
ATOM 842 N N . LYS A 1 113 ? 15.026 -9.880 -14.697 1.00 94.50 113 LYS A N 1
ATOM 843 C CA . LYS A 1 113 ? 15.494 -10.125 -13.318 1.00 94.50 113 LYS A CA 1
ATOM 844 C C . LYS A 1 113 ? 14.539 -9.616 -12.231 1.00 94.50 113 LYS A C 1
ATOM 846 O O . LYS A 1 113 ? 14.488 -10.181 -11.144 1.00 94.50 113 LYS A O 1
ATOM 851 N N . HIS A 1 114 ? 13.843 -8.513 -12.498 1.00 94.12 114 HIS A N 1
ATOM 852 C CA . HIS A 1 114 ? 12.985 -7.846 -11.520 1.00 94.12 114 HIS A CA 1
ATOM 853 C C . HIS A 1 114 ? 11.548 -8.388 -11.489 1.00 94.12 114 HIS A C 1
ATOM 855 O O . HIS A 1 114 ? 10.771 -7.939 -10.648 1.00 94.12 114 HIS A O 1
ATOM 861 N N . TRP A 1 115 ? 11.167 -9.292 -12.399 1.00 95.81 115 TRP A N 1
ATOM 862 C CA . TRP A 1 115 ? 9.797 -9.798 -12.490 1.00 95.81 115 TRP A CA 1
ATOM 863 C C . TRP A 1 115 ? 9.407 -10.627 -11.266 1.00 95.81 115 TRP A C 1
ATOM 865 O O . TRP A 1 115 ? 10.136 -11.526 -10.850 1.00 95.81 115 TRP A O 1
ATOM 875 N N . GLY A 1 116 ? 8.233 -10.333 -10.708 1.00 95.50 116 GLY A N 1
ATOM 876 C CA . GLY A 1 116 ? 7.688 -11.039 -9.553 1.00 95.50 116 GLY A CA 1
ATOM 877 C C . GLY A 1 116 ? 7.200 -10.099 -8.462 1.00 95.50 116 GLY A C 1
ATOM 878 O O . GLY A 1 116 ? 7.020 -8.897 -8.675 1.00 95.50 116 GLY A O 1
ATOM 879 N N . ILE A 1 117 ? 6.948 -10.676 -7.292 1.00 96.50 117 ILE A N 1
ATOM 880 C CA . ILE A 1 117 ? 6.420 -9.975 -6.123 1.00 96.50 117 ILE A CA 1
ATOM 881 C C . ILE A 1 117 ? 7.525 -9.801 -5.083 1.00 96.50 117 ILE A C 1
ATOM 883 O O . ILE A 1 117 ? 8.218 -10.752 -4.732 1.00 96.50 117 ILE A O 1
ATOM 887 N N . GLN A 1 118 ? 7.677 -8.577 -4.576 1.00 96.06 118 GLN A N 1
ATOM 888 C CA . GLN A 1 118 ? 8.577 -8.264 -3.465 1.00 96.06 118 GLN A CA 1
ATOM 889 C C . GLN A 1 118 ? 7.780 -7.842 -2.223 1.00 96.06 118 GLN A C 1
ATOM 891 O O . GLN A 1 118 ? 6.606 -7.487 -2.319 1.00 96.06 118 GLN A O 1
ATOM 896 N N . GLY A 1 119 ? 8.409 -7.838 -1.049 1.00 95.62 119 GLY A N 1
ATOM 897 C CA . GLY A 1 119 ? 7.806 -7.289 0.165 1.00 95.62 119 GLY A CA 1
ATOM 898 C C . GLY A 1 119 ? 8.468 -7.775 1.453 1.00 95.62 119 GLY A C 1
ATOM 899 O O . GLY A 1 119 ? 9.389 -8.597 1.408 1.00 95.62 119 GLY A O 1
ATOM 900 N N . PRO A 1 120 ? 8.021 -7.269 2.615 1.00 95.12 120 PRO A N 1
ATOM 901 C CA . PRO A 1 120 ? 8.481 -7.745 3.912 1.00 95.12 120 PRO A CA 1
ATOM 902 C C . PRO A 1 120 ? 8.281 -9.259 4.067 1.00 95.12 120 PRO A C 1
ATOM 904 O O . PRO A 1 120 ? 7.206 -9.784 3.770 1.00 95.12 120 PRO A O 1
ATOM 907 N N . GLY A 1 121 ? 9.317 -9.947 4.554 1.00 93.50 121 GLY A N 1
ATOM 908 C CA . GLY A 1 121 ? 9.300 -11.394 4.801 1.00 93.50 121 GLY A CA 1
ATOM 909 C C . GLY A 1 121 ? 9.558 -12.277 3.576 1.00 93.50 121 GLY A C 1
ATOM 910 O O . GLY A 1 121 ? 9.691 -13.483 3.747 1.00 93.50 121 GLY A O 1
ATOM 911 N N . LEU A 1 122 ? 9.669 -11.702 2.374 1.00 93.56 122 LEU A N 1
ATOM 912 C CA . LEU A 1 122 ? 10.047 -12.435 1.166 1.00 93.56 122 LEU A CA 1
ATOM 913 C C . LEU A 1 122 ? 11.558 -12.373 0.925 1.00 93.56 122 LEU A C 1
ATOM 915 O O . LEU A 1 122 ? 12.190 -11.323 1.095 1.00 93.56 122 LEU A O 1
ATOM 919 N N . ASP A 1 123 ? 12.117 -13.497 0.481 1.00 88.94 123 ASP A N 1
ATOM 920 C CA . ASP A 1 123 ? 13.486 -13.576 -0.021 1.00 88.94 123 ASP A CA 1
ATOM 921 C C . ASP A 1 123 ? 13.618 -12.863 -1.380 1.00 88.94 123 ASP A C 1
ATOM 923 O O . ASP A 1 123 ? 12.648 -12.668 -2.112 1.00 88.94 123 ASP A O 1
ATOM 927 N N . GLY A 1 124 ? 14.845 -12.488 -1.749 1.00 89.88 124 GLY A N 1
ATOM 928 C CA . GLY A 1 124 ? 15.146 -11.907 -3.060 1.00 89.88 124 GLY A CA 1
ATOM 929 C C . GLY A 1 124 ? 15.292 -10.386 -3.049 1.00 89.88 124 GLY A C 1
ATOM 930 O O . GLY A 1 124 ? 15.858 -9.807 -2.119 1.00 89.88 124 GLY A O 1
ATOM 931 N N . LEU A 1 125 ? 14.859 -9.739 -4.135 1.00 92.94 125 LEU A N 1
ATOM 932 C CA . LEU A 1 125 ? 15.054 -8.303 -4.342 1.00 92.94 125 LEU A CA 1
ATOM 933 C C . LEU A 1 125 ? 14.246 -7.467 -3.338 1.00 92.94 125 LEU A C 1
ATOM 935 O O . LEU A 1 125 ? 13.154 -7.836 -2.917 1.00 92.94 125 LEU A O 1
ATOM 939 N N . GLN A 1 126 ? 14.812 -6.325 -2.951 1.00 93.62 126 GLN A N 1
ATOM 940 C CA . GLN A 1 126 ? 14.269 -5.444 -1.911 1.00 93.62 126 GLN A CA 1
ATOM 941 C C . GLN A 1 126 ? 14.098 -4.004 -2.425 1.00 93.62 126 GLN A C 1
ATOM 943 O O . GLN A 1 126 ? 14.255 -3.046 -1.669 1.00 93.62 126 GLN A O 1
ATOM 948 N N . ASN A 1 127 ? 13.800 -3.838 -3.719 1.00 92.94 127 ASN A N 1
ATOM 949 C CA . ASN A 1 127 ? 13.603 -2.526 -4.346 1.00 92.94 127 ASN A CA 1
ATOM 950 C C . ASN A 1 127 ? 12.441 -1.754 -3.702 1.00 92.94 127 ASN A C 1
ATOM 952 O O . ASN A 1 127 ? 12.475 -0.530 -3.649 1.00 92.94 127 ASN A O 1
ATOM 956 N N . TRP A 1 128 ? 11.456 -2.464 -3.144 1.00 92.94 128 TRP A N 1
ATOM 957 C CA . TRP A 1 128 ? 10.321 -1.879 -2.425 1.00 92.94 128 TRP A CA 1
ATOM 958 C C . TRP A 1 128 ? 10.709 -0.984 -1.239 1.00 92.94 128 TRP A C 1
ATOM 960 O O . TRP A 1 128 ? 9.947 -0.093 -0.873 1.00 92.94 128 TRP A O 1
ATOM 970 N N . ARG A 1 129 ? 11.889 -1.184 -0.633 1.00 91.38 129 ARG A N 1
ATOM 971 C CA . ARG A 1 129 ? 12.318 -0.416 0.550 1.00 91.38 129 ARG A CA 1
ATOM 972 C C . ARG A 1 129 ? 12.564 1.059 0.257 1.00 91.38 129 ARG A C 1
ATOM 974 O O . ARG A 1 129 ? 12.500 1.866 1.176 1.00 91.38 129 ARG A O 1
ATOM 981 N N . SER A 1 130 ? 12.877 1.396 -0.991 1.00 85.81 130 SER A N 1
ATOM 982 C CA . SER A 1 130 ? 13.074 2.777 -1.428 1.00 85.81 130 SER A CA 1
ATOM 983 C C . SER A 1 130 ? 11.864 3.338 -2.185 1.00 85.81 130 SER A C 1
ATOM 985 O O . SER A 1 130 ? 11.895 4.488 -2.621 1.00 85.81 130 SER A O 1
ATOM 987 N N . ASP A 1 131 ? 10.784 2.565 -2.341 1.00 87.06 131 ASP A N 1
ATOM 988 C CA . ASP A 1 131 ? 9.559 3.045 -2.979 1.00 87.06 131 ASP A CA 1
ATOM 989 C C . ASP A 1 131 ? 8.771 3.966 -2.028 1.00 87.06 131 ASP A C 1
ATOM 991 O O . ASP A 1 131 ? 8.739 3.778 -0.810 1.00 87.06 131 ASP A O 1
ATOM 995 N N . HIS A 1 132 ? 8.120 4.974 -2.598 1.00 86.00 132 HIS A N 1
ATOM 996 C CA . HIS A 1 132 ? 7.356 5.981 -1.868 1.00 86.00 132 HIS A CA 1
ATOM 997 C C . HIS A 1 132 ? 5.873 5.611 -1.720 1.00 86.00 132 HIS A C 1
ATOM 999 O O . HIS A 1 132 ? 5.156 6.225 -0.934 1.00 86.00 132 HIS A O 1
ATOM 1005 N N . VAL A 1 133 ? 5.395 4.625 -2.479 1.00 86.94 133 VAL A N 1
ATOM 1006 C CA . VAL A 1 133 ? 3.966 4.429 -2.752 1.00 86.94 133 VAL A CA 1
ATOM 1007 C C . VAL A 1 133 ? 3.086 4.147 -1.528 1.00 86.94 133 VAL A C 1
ATOM 1009 O O . VAL A 1 133 ? 1.911 4.504 -1.530 1.00 86.94 133 VAL A O 1
ATOM 1012 N N . LEU A 1 134 ? 3.638 3.559 -0.461 1.00 93.50 134 LEU A N 1
ATOM 1013 C CA . LEU A 1 134 ? 2.904 3.298 0.787 1.00 93.50 134 LEU A CA 1
ATOM 1014 C C . LEU A 1 134 ? 3.281 4.239 1.941 1.00 93.50 134 LEU A C 1
ATOM 1016 O O . LEU A 1 134 ? 2.802 4.040 3.054 1.00 93.50 134 LEU A O 1
ATOM 1020 N N . ILE A 1 135 ? 4.098 5.275 1.713 1.00 94.25 135 ILE A N 1
ATOM 1021 C CA . ILE A 1 135 ? 4.539 6.190 2.782 1.00 94.25 135 ILE A CA 1
ATOM 1022 C C . ILE A 1 135 ? 3.343 6.854 3.480 1.00 94.25 135 ILE A C 1
ATOM 1024 O O . ILE A 1 135 ? 3.242 6.798 4.704 1.00 94.25 135 ILE A O 1
ATOM 1028 N N . SER A 1 136 ? 2.394 7.415 2.726 1.00 96.06 136 SER A N 1
ATOM 1029 C CA . SER A 1 136 ? 1.210 8.053 3.320 1.00 96.06 136 SER A CA 1
ATOM 1030 C C . SER A 1 136 ? 0.209 7.052 3.899 1.00 96.06 136 SER A C 1
ATOM 1032 O O . SER A 1 136 ? -0.419 7.348 4.912 1.00 96.06 136 SER A O 1
ATOM 1034 N N . TRP A 1 137 ? 0.084 5.853 3.318 1.00 97.44 137 TRP A N 1
ATOM 1035 C CA . TRP A 1 137 ? -0.732 4.782 3.907 1.00 97.44 137 TRP A CA 1
ATOM 1036 C C . TRP A 1 137 ? -0.230 4.416 5.307 1.00 97.44 137 TRP A C 1
ATOM 1038 O O . TRP A 1 137 ? -1.000 4.457 6.264 1.00 97.44 137 TRP A O 1
ATOM 1048 N N . ARG A 1 138 ? 1.073 4.126 5.434 1.00 96.75 138 ARG A N 1
ATOM 1049 C CA . ARG A 1 138 ? 1.713 3.791 6.714 1.00 96.75 138 ARG A CA 1
ATOM 1050 C C . ARG A 1 138 ? 1.569 4.931 7.722 1.00 96.75 138 ARG A C 1
ATOM 1052 O O . ARG A 1 138 ? 1.186 4.673 8.857 1.00 96.75 138 ARG A O 1
ATOM 1059 N N . HIS A 1 139 ? 1.771 6.180 7.288 1.00 97.38 139 HIS A N 1
ATOM 1060 C CA . HIS A 1 139 ? 1.587 7.371 8.129 1.00 97.38 139 HIS A CA 1
ATOM 1061 C C . HIS A 1 139 ? 0.186 7.438 8.752 1.00 97.38 139 HIS A C 1
ATOM 1063 O O . HIS A 1 139 ? 0.052 7.575 9.967 1.00 97.38 139 HIS A O 1
ATOM 1069 N N . PHE A 1 140 ? -0.872 7.302 7.944 1.00 98.56 140 PHE A N 1
ATOM 1070 C CA . PHE A 1 140 ? -2.244 7.334 8.460 1.00 98.56 140 PHE A CA 1
ATOM 1071 C C . PHE A 1 140 ? -2.600 6.093 9.279 1.00 98.56 140 PHE A C 1
ATOM 1073 O O . PHE A 1 140 ? -3.297 6.225 10.283 1.00 98.56 140 PHE A O 1
ATOM 1080 N N . TRP A 1 141 ? -2.115 4.912 8.887 1.00 98.69 141 TRP A N 1
ATOM 1081 C CA . TRP A 1 141 ? -2.300 3.680 9.651 1.00 98.69 141 TRP A CA 1
ATOM 1082 C C . TRP A 1 141 ? -1.725 3.813 11.063 1.00 98.69 141 TRP A C 1
ATOM 1084 O O . TRP A 1 141 ? -2.441 3.619 12.042 1.00 98.69 141 TRP A O 1
ATOM 1094 N N . GLU A 1 142 ? -0.458 4.211 11.181 1.00 98.31 142 GLU A N 1
ATOM 1095 C CA . GLU A 1 142 ? 0.223 4.399 12.465 1.00 98.31 142 GLU A CA 1
ATOM 1096 C C . GLU A 1 142 ? -0.459 5.472 13.320 1.00 98.31 142 GLU A C 1
ATOM 1098 O O . GLU A 1 142 ? -0.702 5.256 14.512 1.00 98.31 142 GLU A O 1
ATOM 1103 N N . ALA A 1 143 ? -0.810 6.611 12.715 1.00 98.50 143 ALA A N 1
ATOM 1104 C CA . ALA A 1 143 ? -1.504 7.691 13.405 1.00 98.50 143 ALA A CA 1
ATOM 1105 C C . ALA A 1 143 ? -2.865 7.238 13.953 1.00 98.50 143 ALA A C 1
ATOM 1107 O O . ALA A 1 143 ? -3.193 7.539 15.101 1.00 98.50 143 ALA A O 1
ATOM 1108 N N . GLU A 1 144 ? -3.638 6.483 13.171 1.00 98.75 144 GLU A N 1
ATOM 1109 C CA . GLU A 1 144 ? -4.971 6.040 13.571 1.00 98.75 144 GLU A CA 1
ATOM 1110 C C . GLU A 1 144 ? -4.935 4.905 14.594 1.00 98.75 144 GLU A C 1
ATOM 1112 O O . GLU A 1 144 ? -5.668 4.952 15.582 1.00 98.75 144 GLU A O 1
ATOM 1117 N N . VAL A 1 145 ? -4.045 3.924 14.419 1.00 98.56 145 VAL A N 1
ATOM 1118 C CA . VAL A 1 145 ? -3.798 2.866 15.412 1.00 98.56 145 VAL A CA 1
ATOM 1119 C C . VAL A 1 145 ? -3.429 3.484 16.759 1.00 98.56 145 VAL A C 1
ATOM 1121 O O . VAL A 1 145 ? -4.021 3.135 17.785 1.00 98.56 145 VAL A O 1
ATOM 1124 N N . LYS A 1 146 ? -2.515 4.465 16.755 1.00 98.31 146 LYS A N 1
ATOM 1125 C CA . LYS A 1 146 ? -2.129 5.217 17.954 1.00 98.31 146 LYS A CA 1
ATOM 1126 C C . LYS A 1 146 ? -3.308 5.996 18.537 1.00 98.31 146 LYS A C 1
ATOM 1128 O O . LYS A 1 146 ? -3.527 5.936 19.744 1.00 98.31 146 LYS A O 1
ATOM 1133 N N . ARG A 1 147 ? -4.073 6.711 17.706 1.00 98.06 147 ARG A N 1
ATOM 1134 C CA . ARG A 1 147 ? -5.222 7.524 18.143 1.00 98.06 147 ARG A CA 1
ATOM 1135 C C . ARG A 1 147 ? -6.319 6.678 18.787 1.00 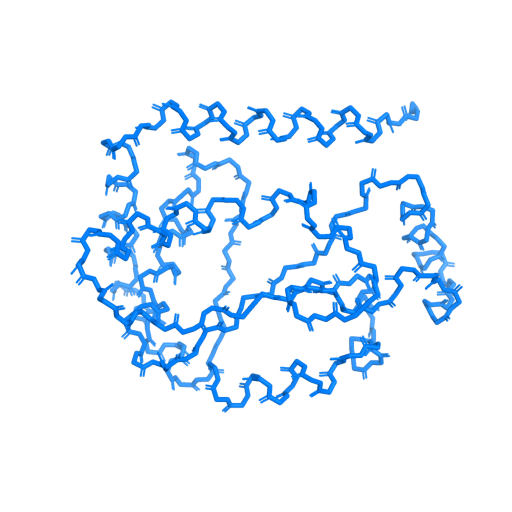98.06 147 ARG A C 1
ATOM 1137 O O . ARG A 1 147 ? -6.910 7.103 19.775 1.00 98.06 147 ARG A O 1
ATOM 1144 N N . ARG A 1 148 ? -6.576 5.487 18.243 1.00 98.00 148 ARG A N 1
ATOM 1145 C CA . ARG A 1 148 ? -7.556 4.523 18.761 1.00 98.00 148 ARG A CA 1
ATOM 1146 C C . ARG A 1 148 ? -7.054 3.740 19.979 1.00 98.00 148 ARG A C 1
ATOM 1148 O O . ARG A 1 148 ? -7.864 3.109 20.649 1.00 98.00 148 ARG A O 1
ATOM 1155 N N . GLY A 1 149 ? -5.750 3.765 20.262 1.00 97.94 149 GLY A N 1
ATOM 1156 C CA . GLY A 1 149 ? -5.149 2.986 21.346 1.00 97.94 149 GLY A CA 1
ATOM 1157 C C . GLY A 1 149 ? -5.234 1.476 21.112 1.00 97.94 149 GLY A C 1
ATOM 1158 O O . GLY A 1 149 ? -5.445 0.724 22.060 1.00 97.94 149 GLY A O 1
ATOM 1159 N N . LEU A 1 150 ? -5.129 1.028 19.856 1.00 97.12 150 LEU A N 1
ATOM 1160 C CA . LEU A 1 150 ? -5.207 -0.396 19.525 1.00 97.12 150 LEU A CA 1
ATOM 1161 C C . LEU A 1 150 ? -3.900 -1.097 19.906 1.00 97.12 150 LEU A C 1
ATOM 1163 O O . LEU A 1 150 ? -2.853 -0.826 19.324 1.00 97.12 150 LEU A O 1
ATOM 1167 N N . GLU A 1 151 ? -3.974 -2.029 20.856 1.00 95.12 151 GLU A N 1
ATOM 1168 C CA . GLU A 1 151 ? -2.832 -2.873 21.235 1.00 95.12 151 GLU A CA 1
ATOM 1169 C C . GLU A 1 151 ? -2.561 -3.974 20.200 1.00 95.12 151 GLU A C 1
ATOM 1171 O O . GLU A 1 151 ? -1.414 -4.354 19.985 1.00 95.12 151 GLU A O 1
ATOM 1176 N N . ASN A 1 152 ? -3.620 -4.458 19.542 1.00 94.56 152 ASN A N 1
ATOM 1177 C CA . ASN A 1 152 ? -3.569 -5.527 18.545 1.00 94.56 152 ASN A CA 1
ATOM 1178 C C . ASN A 1 152 ? -4.332 -5.097 17.278 1.00 94.56 152 ASN A C 1
ATOM 1180 O O . ASN A 1 152 ? -5.455 -5.556 17.062 1.00 94.56 152 ASN A O 1
ATOM 1184 N N . PRO A 1 153 ? -3.797 -4.155 16.477 1.00 97.31 153 PRO A N 1
ATOM 1185 C CA . PRO A 1 153 ? -4.384 -3.842 15.178 1.00 97.31 153 PRO A CA 1
ATOM 1186 C C . PRO A 1 153 ? -4.249 -5.043 14.217 1.00 97.31 153 PRO A C 1
ATOM 1188 O O . PRO A 1 153 ? -3.382 -5.895 14.441 1.00 97.31 153 PRO A O 1
ATOM 1191 N N . PRO A 1 154 ? -5.046 -5.102 13.132 1.00 97.56 15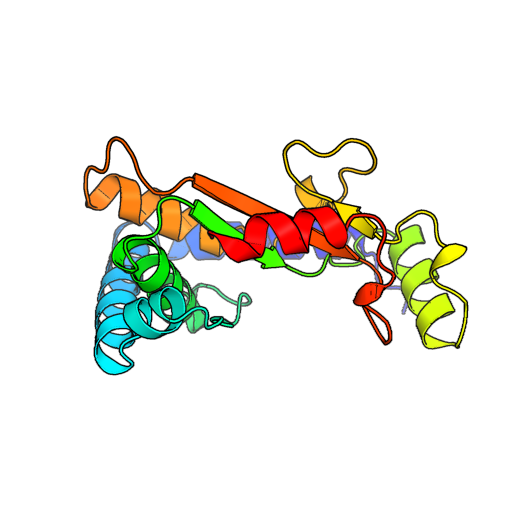4 PRO A N 1
ATOM 1192 C CA . PRO A 1 154 ? -4.900 -6.132 12.107 1.00 97.56 154 PRO A CA 1
ATOM 1193 C C . PRO A 1 154 ? -3.466 -6.216 11.575 1.00 97.56 154 PRO A C 1
ATOM 1195 O O . PRO A 1 154 ? -2.776 -5.201 11.429 1.00 97.56 154 PRO A O 1
ATOM 1198 N N . LEU A 1 155 ? -3.015 -7.426 11.248 1.00 97.62 155 LEU A N 1
ATOM 1199 C CA . LEU A 1 155 ? -1.705 -7.634 10.644 1.00 97.62 155 LEU A CA 1
ATOM 1200 C C . LEU A 1 155 ? -1.713 -7.117 9.201 1.00 97.62 155 LEU A C 1
ATOM 1202 O O . LEU A 1 155 ? -2.354 -7.697 8.325 1.00 97.62 155 LEU A O 1
ATOM 1206 N N . VAL A 1 156 ? -0.948 -6.057 8.943 1.00 97.94 156 VAL A N 1
ATOM 1207 C CA . VAL A 1 156 ? -0.753 -5.528 7.589 1.00 97.94 156 VAL A CA 1
ATOM 1208 C C . VAL A 1 156 ? 0.305 -6.347 6.857 1.00 97.94 156 VAL A C 1
ATOM 1210 O O . VAL A 1 156 ? 1.450 -6.449 7.299 1.00 97.94 156 VAL A O 1
ATOM 1213 N N . ILE A 1 157 ? -0.073 -6.899 5.708 1.00 98.00 157 ILE A N 1
ATOM 1214 C CA . ILE A 1 157 ? 0.811 -7.617 4.794 1.00 98.00 157 ILE A CA 1
ATOM 1215 C C . ILE A 1 157 ? 0.962 -6.774 3.531 1.00 98.00 157 ILE A C 1
ATOM 1217 O O . ILE A 1 157 ? -0.007 -6.521 2.821 1.00 98.00 157 ILE A O 1
ATOM 1221 N N . GLU A 1 158 ? 2.185 -6.340 3.240 1.00 97.62 158 GLU A N 1
ATOM 1222 C CA . GLU A 1 158 ? 2.477 -5.515 2.066 1.00 97.62 158 GLU A CA 1
ATOM 1223 C C . GLU A 1 158 ? 3.112 -6.347 0.951 1.00 97.62 158 GLU A C 1
ATOM 1225 O O . GLU A 1 158 ? 4.073 -7.092 1.181 1.00 97.62 158 GLU A O 1
ATOM 1230 N N . ARG A 1 159 ? 2.603 -6.211 -0.276 1.00 97.06 159 ARG A N 1
ATOM 1231 C CA . ARG A 1 159 ? 3.146 -6.894 -1.456 1.00 97.06 159 ARG A CA 1
ATOM 1232 C C . ARG A 1 159 ? 3.304 -5.932 -2.621 1.00 97.06 159 ARG A C 1
ATOM 1234 O O . ARG A 1 159 ? 2.417 -5.140 -2.932 1.00 97.06 159 ARG A O 1
ATOM 1241 N N . PHE A 1 160 ? 4.454 -6.036 -3.272 1.00 96.88 160 PHE A N 1
ATOM 1242 C CA . PHE A 1 160 ? 4.893 -5.112 -4.297 1.00 96.88 160 PHE A CA 1
ATOM 1243 C C . PHE A 1 160 ? 5.184 -5.837 -5.613 1.00 96.88 160 PHE A C 1
ATOM 1245 O O . PHE A 1 160 ? 6.336 -6.192 -5.886 1.00 96.88 160 PHE A O 1
ATOM 1252 N N . PRO A 1 161 ? 4.148 -6.131 -6.419 1.00 96.06 161 PRO A N 1
ATOM 1253 C CA . PRO A 1 161 ? 4.326 -6.760 -7.719 1.00 96.06 161 PRO A CA 1
ATOM 1254 C C . PRO A 1 161 ? 5.054 -5.828 -8.698 1.00 96.06 161 PRO A C 1
ATOM 1256 O O . PRO A 1 161 ? 4.800 -4.623 -8.745 1.00 96.06 161 PRO A O 1
ATOM 1259 N N . TYR A 1 162 ? 5.923 -6.393 -9.533 1.00 95.81 162 TYR A N 1
ATOM 1260 C CA . TYR A 1 162 ? 6.613 -5.686 -10.610 1.00 95.81 162 TYR A CA 1
ATOM 1261 C C . TYR A 1 162 ? 6.514 -6.445 -11.934 1.00 95.81 162 TYR A C 1
ATOM 1263 O O . TYR A 1 162 ? 6.552 -7.672 -11.959 1.00 95.81 162 TYR A O 1
ATOM 1271 N N . LEU A 1 163 ? 6.371 -5.702 -13.042 1.00 95.00 163 LEU A N 1
ATOM 1272 C CA . LEU A 1 163 ? 6.070 -6.242 -14.382 1.00 95.00 163 LEU A CA 1
ATOM 1273 C C . LEU A 1 163 ? 4.836 -7.166 -14.381 1.00 95.00 163 LEU A C 1
ATOM 1275 O O . LEU A 1 163 ? 4.811 -8.223 -15.001 1.00 95.00 163 LEU A O 1
ATOM 1279 N N . ALA A 1 164 ? 3.788 -6.728 -13.685 1.00 90.81 164 ALA A N 1
ATOM 1280 C CA . ALA A 1 164 ? 2.523 -7.445 -13.521 1.00 90.81 164 ALA A CA 1
ATOM 1281 C C . ALA A 1 164 ? 1.540 -7.316 -14.702 1.00 90.81 164 ALA A C 1
ATOM 1283 O O . ALA A 1 164 ? 0.414 -7.804 -14.631 1.00 90.81 164 ALA A O 1
ATOM 1284 N N . GLY A 1 165 ? 1.919 -6.600 -15.763 1.00 86.25 165 GLY A N 1
ATOM 1285 C CA . GLY A 1 165 ? 1.026 -6.297 -16.880 1.00 86.25 165 GLY A CA 1
ATOM 1286 C C . GLY A 1 165 ? 0.690 -7.526 -17.732 1.00 86.25 165 GLY A C 1
ATOM 1287 O O . GLY A 1 165 ? 1.540 -8.376 -17.979 1.00 86.25 165 GLY A O 1
ATOM 1288 N N . GLY A 1 166 ? -0.549 -7.595 -18.225 1.00 83.94 166 GLY A N 1
ATOM 1289 C CA . GLY A 1 166 ? -1.005 -8.595 -19.199 1.00 83.94 166 GLY A CA 1
ATOM 1290 C C . GLY A 1 166 ? -1.351 -9.964 -18.606 1.00 83.94 166 GLY A C 1
ATOM 1291 O O . GLY A 1 166 ? -2.451 -10.448 -18.850 1.00 83.94 166 GLY A O 1
ATOM 1292 N N . HIS A 1 167 ? -0.443 -10.552 -17.823 1.00 86.62 167 HIS A N 1
ATOM 1293 C CA . HIS A 1 167 ? -0.584 -11.899 -17.251 1.00 86.62 167 HIS A CA 1
ATOM 1294 C C . HIS A 1 167 ? -0.178 -11.952 -15.764 1.00 86.62 167 HIS A C 1
ATOM 1296 O O . HIS A 1 167 ? 0.826 -12.589 -15.425 1.00 86.62 167 HIS A O 1
ATOM 1302 N N . PRO A 1 168 ? -0.903 -11.269 -14.856 1.00 88.56 168 PRO A N 1
ATOM 1303 C CA . PRO A 1 168 ? -0.572 -11.263 -13.430 1.00 88.56 168 PRO A CA 1
ATOM 1304 C C . PRO A 1 168 ? -0.615 -12.663 -12.799 1.00 88.56 168 PRO A C 1
ATOM 1306 O O . PRO A 1 168 ? 0.122 -12.929 -11.858 1.00 88.56 168 PRO A O 1
ATOM 1309 N N . GLU A 1 169 ? -1.403 -13.589 -13.349 1.00 91.88 169 GLU A N 1
ATOM 1310 C CA . GLU A 1 169 ? -1.478 -14.992 -12.925 1.00 91.88 169 GLU A CA 1
ATOM 1311 C C . GLU A 1 169 ? -0.182 -15.785 -13.135 1.00 91.88 169 GLU A C 1
ATOM 1313 O O . GLU A 1 169 ? -0.068 -16.903 -12.645 1.00 91.88 169 GLU A O 1
ATOM 1318 N N . LYS A 1 170 ? 0.780 -15.236 -13.884 1.00 93.44 170 LYS A N 1
ATOM 1319 C CA . LYS A 1 170 ? 2.092 -15.852 -14.118 1.00 93.44 170 LYS A CA 1
ATOM 1320 C C . LYS A 1 170 ? 3.197 -15.252 -13.253 1.00 93.44 170 LYS A C 1
ATOM 1322 O O . LYS A 1 170 ? 4.334 -15.701 -13.358 1.00 93.44 170 LYS A O 1
ATOM 1327 N N . LEU A 1 171 ? 2.898 -14.219 -12.460 1.00 94.56 171 LEU A N 1
ATOM 1328 C CA . LEU A 1 171 ? 3.898 -13.554 -11.628 1.00 94.56 171 LEU A CA 1
ATOM 1329 C C . LEU A 1 171 ? 4.523 -14.548 -10.644 1.00 94.56 171 LEU A C 1
ATOM 1331 O O . LEU A 1 171 ? 3.790 -15.173 -9.877 1.00 94.56 171 LEU A O 1
ATOM 1335 N N . PRO A 1 172 ? 5.860 -14.632 -10.576 1.00 95.00 172 PRO A N 1
ATOM 1336 C CA . PRO A 1 172 ? 6.520 -15.348 -9.496 1.00 95.00 172 PRO A CA 1
ATOM 1337 C C . PRO A 1 172 ? 6.048 -14.832 -8.127 1.00 95.00 172 PRO A C 1
ATOM 1339 O O . PRO A 1 172 ? 6.199 -13.644 -7.821 1.00 95.00 172 PRO A O 1
ATOM 1342 N N . GLY A 1 173 ? 5.469 -15.728 -7.322 1.00 92.25 173 GLY A N 1
ATOM 1343 C CA . GLY A 1 173 ? 4.913 -15.427 -5.997 1.00 92.25 173 GLY A CA 1
ATOM 1344 C C . GLY A 1 173 ? 3.407 -15.142 -5.971 1.00 92.25 173 GLY A C 1
ATOM 1345 O O . GLY A 1 173 ? 2.870 -14.865 -4.900 1.00 92.25 173 GLY A O 1
ATOM 1346 N N . ILE A 1 174 ? 2.701 -15.210 -7.107 1.00 95.00 174 ILE A N 1
ATOM 1347 C CA . ILE A 1 174 ? 1.256 -14.939 -7.157 1.00 95.00 174 ILE A CA 1
ATOM 1348 C C . ILE A 1 174 ? 0.438 -15.907 -6.297 1.00 95.00 174 ILE A C 1
ATOM 1350 O O . ILE A 1 174 ? -0.565 -15.500 -5.718 1.00 95.00 174 ILE A O 1
ATOM 1354 N N . GLU A 1 175 ? 0.870 -17.161 -6.161 1.00 95.31 175 GLU A N 1
ATOM 1355 C CA . GLU A 1 175 ? 0.179 -18.170 -5.357 1.00 95.31 175 GLU A CA 1
ATOM 1356 C C . GLU A 1 175 ? 0.167 -17.797 -3.871 1.00 95.31 175 GLU A C 1
ATOM 1358 O O . GLU A 1 175 ? -0.834 -17.998 -3.187 1.00 95.31 175 GLU A O 1
ATOM 1363 N N . GLU A 1 176 ? 1.256 -17.204 -3.375 1.00 94.12 176 GLU A N 1
ATOM 1364 C CA . GLU A 1 176 ? 1.330 -16.703 -2.002 1.00 94.12 176 GLU A CA 1
ATOM 1365 C C . GLU A 1 176 ? 0.359 -15.537 -1.795 1.00 94.12 176 GLU A C 1
ATOM 1367 O O . GLU A 1 176 ? -0.402 -15.523 -0.828 1.00 94.12 176 GLU A O 1
ATOM 1372 N N . LEU A 1 177 ? 0.326 -14.594 -2.742 1.00 94.31 177 LEU A N 1
ATOM 1373 C CA . LEU A 1 177 ? -0.603 -13.467 -2.702 1.00 94.31 177 LEU A CA 1
ATOM 1374 C C . LEU A 1 177 ? -2.065 -13.939 -2.708 1.00 94.31 177 LEU A C 1
ATOM 1376 O O . LEU A 1 177 ? -2.884 -13.423 -1.952 1.00 94.31 177 LEU A O 1
ATOM 1380 N N . GLN A 1 178 ? -2.383 -14.931 -3.545 1.00 94.62 178 GLN A N 1
ATOM 1381 C CA . GLN A 1 178 ? -3.707 -15.547 -3.612 1.00 94.62 178 GLN A CA 1
ATOM 1382 C C . GLN A 1 178 ? -4.093 -16.237 -2.307 1.00 94.62 178 GLN A C 1
ATOM 1384 O O . GLN A 1 178 ? -5.260 -16.185 -1.930 1.00 94.62 178 GLN A O 1
ATOM 1389 N N . GLU A 1 179 ? -3.147 -16.891 -1.631 1.00 95.31 179 GLU A N 1
ATOM 1390 C CA . GLU A 1 179 ? -3.412 -17.531 -0.345 1.00 95.31 179 GLU A CA 1
ATOM 1391 C C . GLU A 1 179 ? -3.701 -16.494 0.739 1.00 95.31 179 GLU A C 1
ATOM 1393 O O . GLU A 1 179 ? -4.702 -16.622 1.436 1.00 95.31 179 GLU A O 1
ATOM 1398 N N . ILE A 1 180 ? -2.889 -15.434 0.821 1.00 94.81 180 ILE A N 1
ATOM 1399 C CA . ILE A 1 180 ? -3.110 -14.330 1.765 1.00 94.81 180 ILE A CA 1
ATOM 1400 C C . ILE A 1 180 ? -4.477 -13.676 1.526 1.00 94.81 180 ILE A C 1
ATOM 1402 O O . ILE A 1 180 ? -5.188 -13.378 2.475 1.00 94.81 180 ILE A O 1
ATOM 1406 N N . ALA A 1 181 ? -4.869 -13.472 0.267 1.00 94.44 181 ALA A N 1
ATOM 1407 C CA . ALA A 1 181 ? -6.120 -12.801 -0.081 1.00 94.44 181 ALA A CA 1
ATOM 1408 C C . ALA A 1 181 ? -7.395 -13.580 0.301 1.00 94.44 181 ALA A C 1
ATOM 1410 O O . ALA A 1 181 ? -8.481 -13.012 0.249 1.00 94.44 181 ALA A O 1
ATOM 1411 N N . LYS A 1 182 ? -7.306 -14.872 0.648 1.00 92.94 182 LYS A N 1
ATOM 1412 C CA . LYS A 1 182 ? -8.487 -15.670 1.032 1.00 92.94 182 LYS A CA 1
ATOM 1413 C C . LYS A 1 182 ? -9.045 -15.291 2.400 1.00 92.94 182 LYS A C 1
ATOM 1415 O O . LYS A 1 182 ? -10.218 -15.556 2.657 1.00 92.94 182 LYS A O 1
ATOM 1420 N N . ASP A 1 183 ? -8.203 -14.758 3.275 1.00 88.25 183 ASP A N 1
ATOM 1421 C CA . ASP A 1 183 ? -8.532 -14.470 4.670 1.00 88.25 183 ASP A CA 1
ATOM 1422 C C . ASP A 1 183 ? -7.906 -13.155 5.173 1.00 88.25 183 ASP A C 1
ATOM 1424 O O . ASP A 1 183 ? -7.699 -12.981 6.379 1.00 88.25 183 ASP A O 1
ATOM 1428 N N . ALA A 1 184 ? -7.599 -12.254 4.237 1.00 85.69 184 ALA A N 1
ATOM 1429 C CA . ALA A 1 184 ? -7.201 -10.867 4.470 1.00 85.69 184 ALA A CA 1
ATOM 1430 C C . ALA A 1 184 ? -8.304 -9.879 4.068 1.00 85.69 184 ALA A C 1
ATOM 1432 O O . ALA A 1 184 ? -9.310 -10.317 3.466 1.00 85.69 184 ALA A O 1
#